Protein 2CBN (pdb70)

Radius of gyration: 22.75 Å; Cα contacts (8 Å, |Δi|>4): 720; chains: 1; bounding box: 75×36×49 Å

InterPro domains:
  IPR001279 Metallo-beta-lactamase [SM00849] (18-212)
  IPR013469 Ribonuclease BN [TIGR02649] (2-305)
  IPR013471 Ribonuclease Z/BN [MF_01818] (1-305)
  IPR013471 Ribonuclease Z/BN [TIGR02651] (2-304)
  IPR013471 Ribonuclease Z/BN [cd07717] (3-303)
  IPR036866 Ribonuclease Z/Hydroxyacylglutathione hydrolase-like [G3DSA:3.60.15.10] (1-305)
  IPR036866 Ribonuclease Z/Hydroxyacylglutathione hydrolase-like [SSF56281] (1-304)

Foldseek 3Di:
DKKKWWAFFAAPQQDPFGAFGKIKIQDCDPPLRAIEMEFFAACSVVSVVVDPDDLLRYAEYEYFFPDNSRNDRVLVSQQVCQVPVRAAHHEYEEAPPNVVVNVVSQVVVVHDHNHHYHYHHDDFAWDDDPVQWTKTWFFAAAPTGGTKIKIWGAWAFQFFQVVVVVVVPDDPDDCVVVLRVQAQPADPVGGTRGNVVGSDDGGGTAMEMGGTAAADDDRLLVSQAAHAEYEFEAAEAPVCQVVQNVRGHGHLCRQLQSNVVRVYNAYEYGNYHPPDDPVSVVVSVVNSCVSHVRYYYDGNRDMDGD

CATH classification: 3.60.15.10

Sequence (306 aa):
AMNLIFLGTSAGVPTRTRNVTAILLNLQHPTQSGLWLFDCGEGTQHQLLHTAFNPGKLDKIFISHLHGDHLFGLPGLLC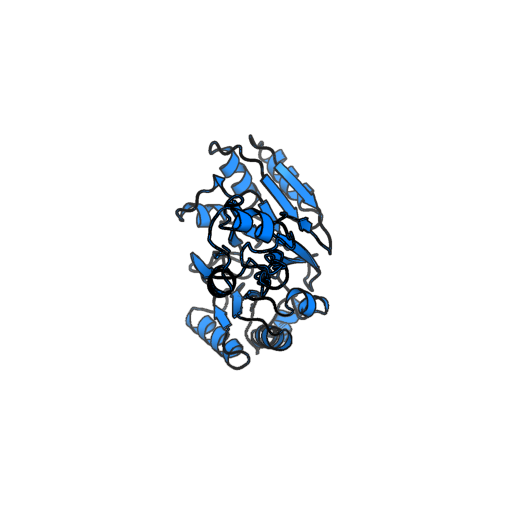SRSMSGIIQPLTIYGPQGIREFVETALRISGSWTDYPLEIVEIGAGEILDDGLRKVTAYPLEHPLECYGYRIEEHDAPGALNAQALKAAGVPPGPLFQELKAGKTITLEDGRQINGADYLAAPVPGKALAIFGDTGPCDAALDLAKGVDVMVHEATLDITMEAKANSRGHSSTRQAATLAREAGVGKLIITHVSSRYDDKGCQHLLRECRSIFPATELANDFTVFNV

Organism: Escherichia coli (strain K12) (NCBI:txid83333)

Structure (mmCIF, N/CA/C/O backbone):
data_2CBN
#
_entry.id   2CBN
#
_cell.length_a   147.200
_cell.length_b   147.200
_cell.length_c   138.200
_cell.angle_alpha   90.00
_cell.angle_beta   90.00
_cell.angle_gamma   120.00
#
_symmetry.space_group_name_H-M   'P 64 2 2'
#
loop_
_entity.id
_entity.type
_entity.pdbx_description
1 polymer 'RIBONUCLEASE Z'
2 non-polymer 'ZINC ION'
#
loop_
_atom_site.group_PDB
_atom_site.id
_atom_site.type_symbol
_atom_site.label_atom_id
_atom_site.label_alt_id
_atom_site.label_comp_id
_atom_site.label_asym_id
_atom_site.label_entity_id
_atom_site.label_seq_id
_atom_site.pdbx_PDB_ins_code
_atom_site.Cartn_x
_atom_site.Cartn_y
_atom_site.Cartn_z
_atom_site.occupancy
_atom_site.B_iso_or_equiv
_atom_site.auth_seq_id
_atom_site.auth_comp_id
_atom_site.auth_asym_id
_atom_site.auth_atom_id
_atom_site.pdbx_PDB_model_num
ATOM 1 N N . ALA A 1 1 ? -29.384 69.482 -1.672 1.00 89.61 0 ALA A N 1
ATOM 2 C CA . ALA A 1 1 ? -29.038 70.906 -1.398 1.00 89.97 0 ALA A CA 1
ATOM 3 C C . ALA A 1 1 ? -28.203 70.982 -0.121 1.00 89.33 0 ALA A C 1
ATOM 4 O O . ALA A 1 1 ? -28.464 70.239 0.829 1.00 90.83 0 ALA A O 1
ATOM 6 N N . MET A 1 2 ? -27.189 71.851 -0.114 1.00 86.94 1 MET A N 1
ATOM 7 C CA . MET A 1 2 ? -26.327 72.079 1.059 1.00 84.42 1 MET A CA 1
ATOM 8 C C . MET A 1 2 ? -25.385 70.993 1.580 1.00 82.94 1 MET A C 1
ATOM 9 O O . MET A 1 2 ? -25.787 70.074 2.305 1.00 81.11 1 MET A O 1
ATOM 14 N N . ASN A 1 3 ? -24.112 71.154 1.233 1.00 82.20 2 ASN A N 1
ATOM 15 C CA . ASN A 1 3 ? -23.047 70.261 1.673 1.00 80.77 2 ASN A CA 1
ATOM 16 C C . ASN A 1 3 ? -21.824 71.035 2.124 1.00 77.80 2 ASN A C 1
ATOM 17 O O . ASN A 1 3 ? -21.457 72.054 1.521 1.00 78.12 2 ASN A O 1
ATOM 22 N N . LEU A 1 4 ? -21.198 70.552 3.190 1.00 72.53 3 LEU A N 1
ATOM 23 C CA . LEU A 1 4 ? -19.976 71.174 3.668 1.00 68.18 3 LEU A CA 1
ATOM 24 C C . LEU A 1 4 ? -18.808 70.264 3.325 1.00 67.10 3 LEU A C 1
ATOM 25 O O . LEU A 1 4 ? -18.803 69.074 3.643 1.00 67.00 3 LEU A O 1
ATOM 30 N N . ILE A 1 5 ? -17.823 70.816 2.639 1.00 66.18 4 ILE A N 1
ATOM 31 C CA . ILE A 1 5 ? -16.628 70.045 2.335 1.00 64.21 4 ILE A CA 1
ATOM 32 C C . ILE A 1 5 ? -15.439 70.792 2.948 1.00 62.57 4 ILE A C 1
ATOM 33 O O . ILE A 1 5 ? -15.069 71.877 2.490 1.00 61.14 4 ILE A O 1
ATOM 38 N N . PHE A 1 6 ? -14.878 70.219 4.010 1.00 60.50 5 PHE A N 1
ATOM 39 C CA . PHE A 1 6 ? -13.738 70.816 4.690 1.00 58.89 5 PHE A CA 1
ATOM 40 C C . PHE A 1 6 ? -12.429 70.651 3.927 1.00 57.11 5 PHE A C 1
ATOM 41 O O . PHE A 1 6 ? -12.040 69.542 3.572 1.00 56.53 5 PHE A O 1
ATOM 49 N N . LEU A 1 7 ? -11.757 71.765 3.652 1.00 55.78 6 LEU A N 1
ATOM 50 C CA . LEU A 1 7 ? -10.478 71.712 2.965 1.00 53.25 6 LEU A CA 1
ATOM 51 C C . LEU A 1 7 ? -9.329 71.805 3.972 1.00 53.10 6 LEU A C 1
ATOM 52 O O . LEU A 1 7 ? -8.338 71.098 3.851 1.00 53.92 6 LEU A O 1
ATOM 57 N N . GLY A 1 8 ? -9.485 72.645 4.989 1.00 53.57 7 GLY A N 1
ATOM 58 C CA . GLY A 1 8 ? -8.450 72.795 5.998 1.00 53.42 7 GLY A CA 1
ATOM 59 C C . GLY A 1 8 ? -9.099 72.891 7.359 1.00 53.11 7 GLY A C 1
ATOM 60 O O . GLY A 1 8 ? -10.132 73.543 7.503 1.00 54.53 7 GLY A O 1
ATOM 61 N N . THR A 1 9 ? -8.491 72.269 8.360 1.00 50.83 8 THR A N 1
ATOM 62 C CA . THR A 1 9 ? -9.074 72.269 9.683 1.00 50.41 8 THR A CA 1
ATOM 63 C C . THR A 1 9 ? -8.102 72.588 10.798 1.00 51.39 8 THR A C 1
ATOM 64 O O . THR A 1 9 ? -8.370 72.290 11.959 1.00 50.08 8 THR A O 1
ATOM 68 N N . SER A 1 10 ? -6.978 73.213 10.463 1.00 53.25 9 SER A N 1
ATOM 69 C CA . SER A 1 10 ? -5.971 73.509 11.471 1.00 52.25 9 SER A CA 1
ATOM 70 C C . SER A 1 10 ? -5.863 74.939 11.958 1.00 52.05 9 SER A C 1
ATOM 71 O O . SER A 1 10 ? -5.900 75.883 11.174 1.00 56.02 9 SER A O 1
ATOM 74 N N . ALA A 1 11 ? -5.732 75.095 13.268 1.00 51.86 10 ALA A N 1
ATOM 75 C CA . ALA A 1 11 ? -5.585 76.416 13.876 1.00 52.14 10 ALA A CA 1
ATOM 76 C C . ALA A 1 11 ? -4.199 77.036 13.590 1.00 53.25 10 ALA A C 1
ATOM 77 O O . ALA A 1 11 ? -3.154 76.384 13.793 1.00 54.17 10 ALA A O 1
ATOM 79 N N . GLY A 1 12 ? -4.213 78.287 13.115 1.00 51.60 11 GLY A N 1
ATOM 80 C CA . GLY A 1 12 ? -3.000 79.047 12.867 1.00 50.45 11 GLY A CA 1
ATOM 81 C C . GLY A 1 12 ? -1.955 78.613 11.865 1.00 52.42 11 GLY A C 1
ATOM 82 O O . GLY A 1 12 ? -1.572 79.386 10.992 1.00 53.67 11 GLY A O 1
ATOM 83 N N . VAL A 1 13 ? -1.516 77.369 11.953 1.00 51.77 12 VAL A N 1
ATOM 84 C CA . VAL A 1 13 ? -0.461 76.890 11.082 1.00 49.84 12 VAL A CA 1
ATOM 85 C C . VAL A 1 13 ? -0.765 75.488 10.512 1.00 49.27 12 VAL A C 1
ATOM 86 O O . VAL A 1 13 ? -1.453 74.687 11.138 1.00 48.15 12 VAL A O 1
ATOM 90 N N . PRO A 1 14 ? -0.252 75.172 9.321 1.00 48.65 13 PRO A N 1
ATOM 91 C CA . PRO A 1 14 ? -0.528 73.851 8.749 1.00 49.85 13 PRO A CA 1
ATOM 92 C C . PRO A 1 14 ? 0.262 72.757 9.425 1.00 51.46 13 PRO A C 1
ATOM 93 O O . PRO A 1 14 ? 1.253 73.038 10.095 1.00 52.63 13 PRO A O 1
ATOM 97 N N . THR A 1 15 ? -0.205 71.517 9.282 1.00 51.66 14 THR A N 1
ATOM 98 C CA . THR A 1 15 ? 0.468 70.356 9.861 1.00 50.62 14 THR A CA 1
ATOM 99 C C . THR A 1 15 ? 0.510 69.192 8.864 1.00 51.33 14 THR A C 1
ATOM 100 O O . THR A 1 15 ? -0.147 69.202 7.818 1.00 48.35 14 THR A O 1
ATOM 104 N N . ARG A 1 16 ? 1.300 68.181 9.172 1.00 53.43 15 ARG A N 1
ATOM 105 C CA . ARG A 1 16 ? 1.396 67.095 8.224 1.00 57.75 15 ARG A CA 1
ATOM 106 C C . ARG A 1 16 ? 0.029 66.533 7.893 1.00 57.43 15 ARG A C 1
ATOM 107 O O . ARG A 1 16 ? -0.232 66.121 6.760 1.00 54.99 15 ARG A O 1
ATOM 115 N N . THR A 1 17 ? -0.861 66.563 8.878 1.00 58.20 16 THR A N 1
ATOM 116 C CA . THR A 1 17 ? -2.1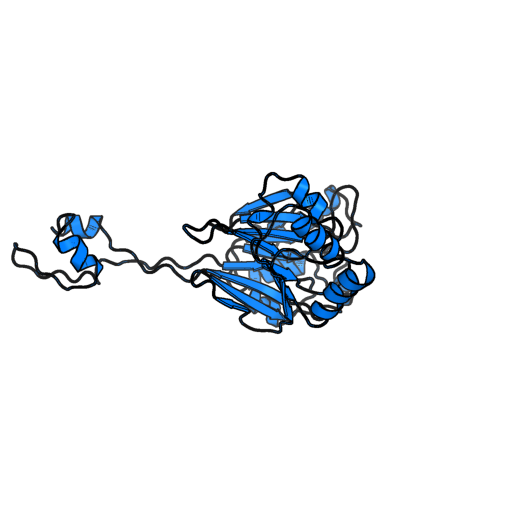91 65.996 8.698 1.00 58.13 16 THR A CA 1
ATOM 117 C C . THR A 1 17 ? -3.329 66.967 8.385 1.00 57.53 16 THR A C 1
ATOM 118 O O . THR A 1 17 ? -4.252 66.593 7.671 1.00 58.52 16 THR A O 1
ATOM 122 N N . ARG A 1 18 ? -3.278 68.195 8.906 1.00 55.42 17 ARG A N 1
ATOM 123 C CA . ARG A 1 18 ? -4.345 69.177 8.640 1.00 54.17 17 ARG A CA 1
ATOM 124 C C . ARG A 1 18 ? -3.808 70.507 8.115 1.00 52.48 17 ARG A C 1
ATOM 125 O O . ARG A 1 18 ? -2.884 71.085 8.694 1.00 51.87 17 ARG A O 1
ATOM 133 N N . ASN A 1 19 ? -4.402 71.001 7.036 1.00 50.19 18 ASN A N 1
ATOM 134 C CA . ASN A 1 19 ? -4.005 72.277 6.483 1.00 48.28 18 ASN A CA 1
ATOM 135 C C . ASN A 1 19 ? -4.769 73.384 7.183 1.00 49.79 18 ASN A C 1
ATOM 136 O O . ASN A 1 19 ? -5.731 73.140 7.891 1.00 51.80 18 ASN A O 1
ATOM 141 N N . VAL A 1 20 ? -4.339 74.614 7.001 1.00 51.30 19 VAL A N 1
ATOM 142 C CA . VAL A 1 20 ? -5.042 75.718 7.617 1.00 51.71 19 VAL A CA 1
ATOM 143 C C . VAL A 1 20 ? -6.448 75.853 7.029 1.00 52.34 19 VAL A C 1
ATOM 144 O O . VAL A 1 20 ? -6.799 75.212 6.033 1.00 53.53 19 VAL A O 1
ATOM 148 N N . THR A 1 21 ? -7.223 76.732 7.643 1.00 52.02 20 THR A N 1
ATOM 149 C CA . THR A 1 21 ? -8.621 76.921 7.316 1.00 51.38 20 THR A CA 1
ATOM 150 C C . THR A 1 21 ? -9.152 77.254 5.951 1.00 52.71 20 THR A C 1
ATOM 151 O O . THR A 1 21 ? -8.711 78.187 5.279 1.00 52.88 20 THR A O 1
ATOM 155 N N . ALA A 1 22 ? -10.152 76.464 5.576 1.00 54.08 21 ALA A N 1
ATOM 156 C CA . ALA A 1 22 ? -10.909 76.645 4.345 1.00 55.25 21 ALA A CA 1
ATOM 157 C C . ALA A 1 22 ? -12.060 75.651 4.382 1.00 57.23 21 ALA A C 1
ATOM 158 O O . ALA A 1 22 ? -11.848 74.441 4.543 1.00 56.17 21 ALA A O 1
ATOM 160 N N . ILE A 1 23 ? -13.285 76.180 4.301 1.00 58.81 22 ILE A N 1
ATOM 161 C CA . ILE A 1 23 ? -14.494 75.350 4.266 1.00 58.49 22 ILE A CA 1
ATOM 162 C C . ILE A 1 23 ? -15.275 75.611 2.974 1.00 59.71 22 ILE A C 1
ATOM 163 O O . ILE A 1 23 ? -15.548 76.757 2.603 1.00 59.25 22 ILE A O 1
ATOM 168 N N . LEU A 1 24 ? -15.616 74.531 2.282 1.00 62.07 23 LEU A N 1
ATOM 169 C CA . LEU A 1 24 ? -16.357 74.602 1.016 1.00 63.17 23 LEU A CA 1
ATOM 170 C C . LEU A 1 24 ? -17.832 74.330 1.227 1.00 63.81 23 LEU A C 1
ATOM 171 O O . LEU A 1 24 ? -18.205 73.413 1.967 1.00 64.54 23 LEU A O 1
ATOM 176 N N . LEU A 1 25 ? -18.676 75.111 0.570 1.00 64.79 24 LEU A N 1
ATOM 177 C CA . LEU A 1 25 ? -20.116 74.905 0.702 1.00 64.98 24 LEU A CA 1
ATOM 178 C C . LEU A 1 25 ? -20.711 74.620 -0.660 1.00 65.07 24 LEU A C 1
ATOM 179 O O . LEU A 1 25 ? -20.744 75.484 -1.547 1.00 62.54 24 LEU A O 1
ATOM 184 N N . ASN A 1 26 ? -21.157 73.383 -0.826 1.00 67.03 25 ASN A N 1
ATOM 185 C CA . ASN A 1 26 ? -21.765 72.985 -2.074 1.00 70.19 25 ASN A CA 1
ATOM 186 C C . ASN A 1 26 ? -23.258 73.248 -1.985 1.00 73.41 25 ASN A C 1
ATOM 187 O O . ASN A 1 26 ? -23.961 72.673 -1.148 1.00 72.48 25 ASN A O 1
ATOM 192 N N . LEU A 1 27 ? -23.729 74.135 -2.849 1.00 76.78 26 LEU A N 1
ATOM 193 C CA . LEU A 1 27 ? -25.130 74.494 -2.885 1.00 81.60 26 LEU A CA 1
ATOM 194 C C . LEU A 1 27 ? -25.778 73.860 -4.111 1.00 86.49 26 LEU A C 1
ATOM 195 O O . LEU A 1 27 ? -25.735 74.441 -5.205 1.00 85.86 26 LEU A O 1
ATOM 200 N N . GLN A 1 28 ? -26.373 72.676 -3.927 1.00 91.82 27 GLN A N 1
ATOM 201 C CA . GLN A 1 28 ? -27.026 71.959 -5.024 1.00 96.74 27 GLN A CA 1
ATOM 202 C C . GLN A 1 28 ? -28.453 72.442 -5.176 1.00 99.88 27 GLN A C 1
ATOM 203 O O . GLN A 1 28 ? -29.343 71.966 -4.477 1.00 100.71 27 GLN A O 1
ATOM 209 N N . HIS A 1 29 ? -28.665 73.387 -6.086 1.00 103.62 28 HIS A N 1
ATOM 210 C CA . HIS A 1 29 ? -29.996 73.929 -6.329 1.00 107.70 28 HIS A CA 1
ATOM 211 C C . HIS A 1 29 ? -30.428 73.561 -7.743 1.00 110.26 28 HIS A C 1
ATOM 212 O O . HIS A 1 29 ? -29.604 73.115 -8.550 1.00 110.97 28 HIS A O 1
ATOM 214 N N . PRO A 1 30 ? -31.712 73.742 -8.046 1.00 112.09 29 PRO A N 1
ATOM 215 C CA . PRO A 1 30 ? -32.212 73.417 -9.377 1.00 113.33 29 PRO A CA 1
ATOM 216 C C . PRO A 1 30 ? -31.672 74.415 -10.410 1.00 114.16 29 PRO A C 1
ATOM 217 O O . PRO A 1 30 ? -31.449 74.065 -11.569 1.00 113.59 29 PRO A O 1
ATOM 219 N N . THR A 1 31 ? -31.451 75.655 -9.980 1.00 115.27 30 THR A N 1
ATOM 220 C CA . THR A 1 31 ? -30.933 76.685 -10.877 1.00 116.14 30 THR A CA 1
ATOM 221 C C . THR A 1 31 ? -29.864 77.544 -10.213 1.00 116.36 30 THR A C 1
ATOM 222 O O . THR A 1 31 ? -29.573 78.655 -10.665 1.00 116.47 30 THR A O 1
ATOM 226 N N . GLN A 1 32 ? -29.287 77.022 -9.136 1.00 116.21 31 GLN A N 1
ATOM 227 C CA . GLN A 1 32 ? -28.229 77.714 -8.406 1.00 115.64 31 GLN A CA 1
ATOM 228 C C . GLN A 1 32 ? -27.287 76.659 -7.821 1.00 114.14 31 GLN A C 1
ATOM 229 O O . GLN A 1 32 ? -27.009 76.662 -6.619 1.00 114.64 31 GLN A O 1
ATOM 235 N N . SER A 1 33 ? -26.807 75.758 -8.680 1.00 111.37 32 SER A N 1
ATOM 236 C CA . SER A 1 33 ? -25.902 74.681 -8.267 1.00 108.83 32 SER A CA 1
ATOM 237 C C . SER A 1 33 ? -24.418 75.098 -8.273 1.00 106.32 32 SER A C 1
ATOM 238 O O . SER A 1 33 ? -23.577 74.488 -8.954 1.00 106.27 32 SER A O 1
ATOM 241 N N . GLY A 1 34 ? -24.110 76.131 -7.485 1.00 102.28 33 GLY A N 1
ATOM 242 C CA . GLY A 1 34 ? -22.751 76.637 -7.400 1.00 95.62 33 GLY A CA 1
ATOM 243 C C . GLY A 1 34 ? -21.955 76.258 -6.160 1.00 90.49 33 GLY A C 1
ATOM 244 O O . GLY A 1 34 ? -22.405 75.509 -5.281 1.00 89.69 33 GLY A O 1
ATOM 245 N N . LEU A 1 35 ? -20.744 76.795 -6.099 1.00 85.20 34 LEU A N 1
ATOM 246 C CA . LEU A 1 35 ? -19.849 76.532 -4.996 1.00 79.57 34 LEU A CA 1
ATOM 247 C C . LEU A 1 35 ? -19.540 77.796 -4.235 1.00 76.71 34 LEU A C 1
ATOM 248 O O . LEU A 1 35 ? -19.400 78.863 -4.830 1.00 75.94 34 LEU A O 1
ATOM 253 N N . TRP A 1 36 ? -19.439 77.666 -2.917 1.00 74.17 35 TRP A N 1
ATOM 254 C CA . TRP A 1 36 ? -19.102 78.789 -2.053 1.00 72.71 35 TRP A CA 1
ATOM 255 C C . TRP A 1 36 ? -17.932 78.368 -1.170 1.00 70.28 35 TRP A C 1
ATOM 256 O O . TRP A 1 36 ? -17.811 77.199 -0.787 1.00 69.25 35 TRP A O 1
ATOM 267 N N . LEU A 1 37 ? -17.064 79.324 -0.858 1.00 68.08 36 LEU A N 1
ATOM 268 C CA . LEU A 1 37 ? -15.872 79.056 -0.051 1.00 65.29 36 LEU A CA 1
ATOM 269 C C . LEU A 1 37 ? -15.759 79.972 1.154 1.00 63.90 36 LEU A C 1
ATOM 270 O O . LEU A 1 37 ? -15.784 81.190 1.008 1.00 64.27 36 LEU A O 1
ATOM 275 N N . PHE A 1 38 ? -15.611 79.384 2.334 1.00 62.37 37 PHE A N 1
ATOM 276 C CA . PHE A 1 38 ? -15.455 80.162 3.544 1.00 61.62 37 PHE A CA 1
ATOM 277 C C . PHE A 1 38 ? -14.060 80.030 4.099 1.00 60.77 37 PHE A C 1
ATOM 278 O O . PHE A 1 38 ? -13.700 79.022 4.714 1.00 59.47 37 PHE A O 1
ATOM 286 N N . ASP A 1 39 ? -13.297 81.095 3.861 1.00 60.20 38 ASP A N 1
ATOM 287 C CA . ASP A 1 39 ? -11.900 81.265 4.243 1.00 59.08 38 ASP A CA 1
ATOM 288 C C . ASP A 1 39 ? -10.954 80.640 3.221 1.00 58.29 38 ASP A C 1
ATOM 289 O O . ASP A 1 39 ? -11.345 79.771 2.425 1.00 57.00 38 ASP A O 1
ATOM 294 N N . CYS A 1 40 ? -9.713 81.113 3.228 1.00 56.73 39 CYS A N 1
ATOM 295 C CA . CYS A 1 40 ? -8.744 80.671 2.246 1.00 54.89 39 CYS A CA 1
ATOM 296 C C . CYS A 1 40 ? -7.298 80.660 2.766 1.00 54.32 39 CYS A C 1
ATOM 297 O O . CYS A 1 40 ? -6.468 81.430 2.292 1.00 55.82 39 CYS A O 1
ATOM 300 N N . GLY A 1 41 ? -6.989 79.786 3.722 1.00 52.03 40 GLY A N 1
ATOM 301 C CA . GLY A 1 41 ? -5.636 79.723 4.260 1.00 49.97 40 GLY A CA 1
ATOM 302 C C . GLY A 1 41 ? -4.652 79.233 3.216 1.00 50.54 40 GLY A C 1
ATOM 303 O O . GLY A 1 41 ? -5.075 78.663 2.201 1.00 49.75 40 GLY A O 1
ATOM 304 N N . GLU A 1 42 ? -3.346 79.429 3.440 1.00 50.08 41 GLU A N 1
ATOM 305 C CA . GLU A 1 42 ? -2.375 78.991 2.443 1.00 49.21 41 GLU A CA 1
ATOM 306 C C . GLU A 1 42 ? -2.544 77.526 2.104 1.00 49.31 41 GLU A C 1
ATOM 307 O O . GLU A 1 42 ? -2.783 76.699 2.970 1.00 49.03 41 GLU A O 1
ATOM 313 N N . GLY A 1 43 ? -2.423 77.201 0.827 1.00 49.38 42 GLY A N 1
ATOM 314 C CA . GLY A 1 43 ? -2.604 75.823 0.434 1.00 49.88 42 GLY A CA 1
ATOM 315 C C . GLY A 1 43 ? -4.030 75.454 0.077 1.00 51.31 42 GLY A C 1
ATOM 316 O O . GLY A 1 43 ? -4.237 74.359 -0.415 1.00 51.43 42 GLY A O 1
ATOM 317 N N . THR A 1 44 ? -5.006 76.345 0.305 1.00 52.02 43 THR A N 1
ATOM 318 C CA . THR A 1 44 ? -6.410 76.058 -0.031 1.00 51.07 43 THR A CA 1
ATOM 319 C C . THR A 1 44 ? -6.553 75.612 -1.487 1.00 50.56 43 THR A C 1
ATOM 320 O O . THR A 1 44 ? -7.190 74.613 -1.767 1.00 51.19 43 THR A O 1
ATOM 324 N N . GLN A 1 45 ? -5.966 76.346 -2.425 1.00 49.39 44 GLN A N 1
ATOM 325 C CA . GLN A 1 45 ? -6.129 75.942 -3.806 1.00 47.94 44 GLN A CA 1
ATOM 326 C C . GLN A 1 45 ? -5.569 74.550 -4.041 1.00 48.31 44 GLN A C 1
ATOM 327 O O . GLN A 1 45 ? -6.081 73.837 -4.864 1.00 49.70 44 GLN A O 1
ATOM 333 N N . HIS A 1 46 ? -4.516 74.167 -3.326 1.00 50.90 45 HIS A N 1
ATOM 334 C CA . HIS A 1 46 ? -3.891 72.845 -3.497 1.00 51.79 45 HIS A CA 1
ATOM 335 C C . HIS A 1 46 ? -4.861 71.790 -3.051 1.00 52.75 45 HIS A C 1
ATOM 336 O O . HIS A 1 46 ? -5.082 70.782 -3.707 1.00 53.25 45 HIS A O 1
ATOM 343 N N . GLN A 1 47 ? -5.426 72.052 -1.893 1.00 54.56 46 GLN A N 1
ATOM 344 C CA . GLN A 1 47 ? -6.382 71.183 -1.248 1.00 55.24 46 GLN A CA 1
ATOM 345 C C . GLN A 1 47 ? -7.554 70.912 -2.206 1.00 56.75 46 GLN A C 1
ATOM 346 O O . GLN A 1 47 ? -8.021 69.773 -2.351 1.00 55.77 46 GLN A O 1
ATOM 352 N N . LEU A 1 48 ? -7.991 71.969 -2.882 1.00 57.03 47 LEU A N 1
ATOM 353 C CA . LEU A 1 48 ? -9.102 71.885 -3.805 1.00 59.70 47 LEU A CA 1
ATOM 354 C C . LEU A 1 48 ? -8.708 70.992 -4.961 1.00 61.77 47 LEU A C 1
ATOM 355 O O . LEU A 1 48 ? -9.367 70.000 -5.255 1.00 65.46 47 LEU A O 1
ATOM 360 N N . LEU A 1 49 ? -7.617 71.367 -5.610 1.00 63.05 48 LEU A N 1
ATOM 361 C CA . LEU A 1 49 ? -7.043 70.665 -6.751 1.00 62.31 48 LEU A CA 1
ATOM 362 C C . LEU A 1 49 ? -7.031 69.136 -6.612 1.00 63.80 48 LEU A C 1
ATOM 363 O O . LEU A 1 49 ? -7.033 68.420 -7.600 1.00 62.14 48 LEU A O 1
ATOM 368 N N . HIS A 1 50 ? -7.021 68.645 -5.379 1.00 66.06 49 HIS A N 1
ATOM 369 C CA . HIS A 1 50 ? -7.001 67.223 -5.145 1.00 68.71 49 HIS A CA 1
ATOM 370 C C . HIS A 1 50 ? -8.377 66.603 -5.042 1.00 69.53 49 HIS A C 1
ATOM 371 O O . HIS A 1 50 ? -8.497 65.412 -4.769 1.00 70.43 49 HIS A O 1
ATOM 378 N N . THR A 1 51 ? -9.413 67.414 -5.237 1.00 69.18 50 THR A N 1
ATOM 379 C CA . THR A 1 51 ? -10.792 66.927 -5.197 1.00 68.77 50 THR A CA 1
ATOM 380 C C . THR A 1 51 ? -11.333 66.991 -6.608 1.00 68.47 50 THR A C 1
ATOM 381 O O . THR A 1 51 ? -10.748 67.652 -7.465 1.00 68.82 50 THR A O 1
ATOM 385 N N . ALA A 1 52 ? -12.464 66.328 -6.839 1.00 67.41 51 ALA A N 1
ATOM 386 C CA . ALA A 1 52 ? -13.067 66.336 -8.158 1.00 66.70 51 ALA A CA 1
ATOM 387 C C . ALA A 1 52 ? -14.085 67.453 -8.332 1.00 66.66 51 ALA A C 1
ATOM 388 O O . ALA A 1 52 ? -14.907 67.404 -9.244 1.00 68.12 51 ALA A O 1
ATOM 390 N N . PHE A 1 53 ? -14.044 68.462 -7.471 1.00 65.27 52 PHE A N 1
ATOM 391 C CA . PHE A 1 53 ? -14.990 69.546 -7.614 1.00 64.61 52 PHE A CA 1
ATOM 392 C C . PHE A 1 53 ? -14.551 70.419 -8.757 1.00 65.57 52 PHE A C 1
ATOM 393 O O . PHE A 1 53 ? -13.372 70.566 -9.005 1.00 67.25 52 PHE A O 1
ATOM 401 N N . ASN A 1 54 ? -15.510 70.967 -9.486 1.00 67.21 53 ASN A N 1
ATOM 402 C CA . ASN A 1 54 ? -15.213 71.830 -10.617 1.00 67.29 53 ASN A CA 1
ATOM 403 C C . ASN A 1 54 ? -14.908 73.210 -10.072 1.00 68.17 53 ASN A C 1
ATOM 404 O O . ASN A 1 54 ? -15.805 73.896 -9.584 1.00 68.97 53 ASN A O 1
ATOM 409 N N . PRO A 1 55 ? -13.641 73.647 -10.154 1.00 68.33 54 PRO A N 1
ATOM 410 C CA . PRO A 1 55 ? -13.280 74.971 -9.648 1.00 68.64 54 PRO A CA 1
ATOM 411 C C . PRO A 1 55 ? -14.054 76.103 -10.341 1.00 68.79 54 PRO A C 1
ATOM 412 O O . PRO A 1 55 ? -14.073 77.234 -9.857 1.00 69.63 54 PRO A O 1
ATOM 416 N N . GLY A 1 56 ? -14.683 75.789 -11.473 1.00 69.67 55 GLY A N 1
ATOM 417 C CA . GLY A 1 56 ? -15.445 76.780 -12.220 1.00 70.64 55 GLY A CA 1
ATOM 418 C C . GLY A 1 56 ? -16.773 77.144 -11.583 1.00 71.60 55 GLY A C 1
ATOM 419 O O . GLY A 1 56 ? -17.245 78.278 -11.719 1.00 71.85 55 GLY A O 1
ATOM 420 N N . LYS A 1 57 ? -17.372 76.183 -10.887 1.00 71.97 56 LYS A N 1
ATOM 421 C CA . LYS A 1 57 ? -18.639 76.390 -10.204 1.00 74.00 56 LYS A CA 1
ATOM 422 C C . LYS A 1 57 ? -18.547 77.438 -9.076 1.00 74.39 56 LYS A C 1
ATOM 423 O O . LYS A 1 57 ? -19.514 78.159 -8.817 1.00 76.40 56 LYS A O 1
ATOM 429 N N . LEU A 1 58 ? -17.399 77.511 -8.404 1.00 72.78 57 LEU A N 1
ATOM 430 C CA . LEU A 1 58 ? -17.170 78.472 -7.311 1.00 70.61 57 LEU A CA 1
ATOM 431 C C . LEU A 1 58 ? -17.320 79.906 -7.795 1.00 69.78 57 LEU A C 1
ATOM 432 O O . LEU A 1 58 ? -16.564 80.338 -8.661 1.00 68.05 57 LEU A O 1
ATOM 437 N N . ASP A 1 59 ? -18.270 80.644 -7.213 1.00 71.10 58 ASP A N 1
ATOM 438 C CA . ASP A 1 59 ? -18.536 82.040 -7.616 1.00 72.38 58 ASP A CA 1
ATOM 439 C C . ASP A 1 59 ? -18.394 83.083 -6.521 1.00 70.64 58 ASP A C 1
ATOM 440 O O . ASP A 1 59 ? -18.182 84.256 -6.809 1.00 70.39 58 ASP A O 1
ATOM 445 N N . LYS A 1 60 ? -18.503 82.649 -5.271 1.00 69.92 59 LYS A N 1
ATOM 446 C CA . LYS A 1 60 ? -18.374 83.544 -4.123 1.00 69.64 59 LYS A CA 1
ATOM 447 C C . LYS A 1 60 ? -17.385 83.026 -3.056 1.00 68.09 59 LYS A C 1
ATOM 448 O O . LYS A 1 60 ? -17.344 81.822 -2.776 1.00 67.34 59 LYS A O 1
ATOM 454 N N . ILE A 1 61 ? -16.615 83.941 -2.458 1.00 65.95 60 ILE A N 1
ATOM 455 C CA . ILE A 1 61 ? -15.646 83.604 -1.395 1.00 64.92 60 ILE A CA 1
ATOM 456 C C . ILE A 1 61 ? -15.889 84.532 -0.196 1.00 64.85 60 ILE A C 1
ATOM 457 O O . ILE A 1 61 ? -15.854 85.759 -0.334 1.00 65.46 60 ILE A O 1
ATOM 462 N N . PHE A 1 62 ? -16.123 83.946 0.973 1.00 63.79 61 PHE A N 1
ATOM 463 C CA . PHE A 1 62 ? -16.387 84.707 2.192 1.00 62.65 61 PHE A CA 1
ATOM 464 C C . PHE A 1 62 ? -15.254 84.629 3.206 1.00 61.02 61 PHE A C 1
ATOM 465 O O . PHE A 1 62 ? -15.016 83.567 3.772 1.00 59.93 61 PHE A O 1
ATOM 473 N N . ILE A 1 63 ? -14.584 85.746 3.473 1.00 59.29 62 ILE A N 1
ATOM 474 C CA . ILE A 1 63 ? -13.512 85.745 4.460 1.00 58.25 62 ILE A CA 1
ATOM 475 C C . ILE A 1 63 ? -13.980 86.223 5.848 1.00 57.16 62 ILE A C 1
ATOM 476 O O . ILE A 1 63 ? -14.507 87.317 5.984 1.00 56.24 62 ILE A O 1
ATOM 481 N N . SER A 1 64 ? -13.793 85.402 6.878 1.00 55.60 63 SER A N 1
ATOM 482 C CA . SER A 1 64 ? -14.224 85.805 8.208 1.00 55.87 63 SER A CA 1
ATOM 483 C C . SER A 1 64 ? -13.333 86.917 8.753 1.00 57.92 63 SER A C 1
ATOM 484 O O . SER A 1 64 ? -13.840 87.934 9.247 1.00 58.12 63 SER A O 1
ATOM 487 N N . HIS A 1 65 ? -12.013 86.724 8.684 1.00 57.94 64 HIS A N 1
ATOM 488 C CA . HIS A 1 65 ? -11.064 87.738 9.138 1.00 57.09 64 HIS A CA 1
ATOM 489 C C . HIS A 1 65 ? -9.768 87.595 8.391 1.00 57.51 64 HIS A C 1
ATOM 490 O O . HIS A 1 65 ? -9.531 86.583 7.752 1.00 60.44 64 HIS A O 1
ATOM 497 N N . LEU A 1 66 ? -8.918 88.604 8.477 1.00 57.38 65 LEU A N 1
ATOM 498 C CA . LEU A 1 66 ? -7.679 88.613 7.722 1.00 55.56 65 LEU A CA 1
ATOM 499 C C . LEU A 1 66 ? -6.407 87.991 8.299 1.00 56.07 65 LEU A C 1
ATOM 500 O O . LEU A 1 66 ? -5.311 88.310 7.833 1.00 57.47 65 LEU A O 1
ATOM 505 N N . HIS A 1 67 ? -6.518 87.113 9.293 1.00 54.81 66 HIS A N 1
ATOM 506 C CA . HIS A 1 67 ? -5.313 86.474 9.827 1.00 54.53 66 HIS A CA 1
ATOM 507 C C . HIS A 1 67 ? -4.730 85.575 8.753 1.00 54.93 66 HIS A C 1
ATOM 508 O O . HIS A 1 67 ? -5.472 84.934 7.998 1.00 57.19 66 HIS A O 1
ATOM 515 N N . GLY A 1 68 ? -3.409 85.521 8.676 1.00 52.74 67 GLY A N 1
ATOM 516 C CA . GLY A 1 68 ? -2.771 84.712 7.659 1.00 51.85 67 GLY A CA 1
ATOM 517 C C . GLY A 1 68 ? -3.346 83.323 7.42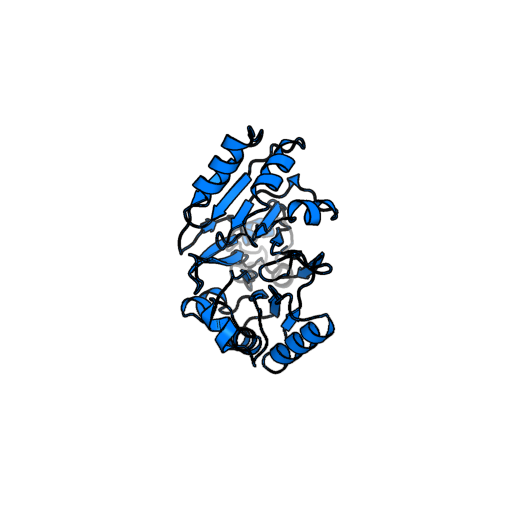5 1.00 52.41 67 GLY A C 1
ATOM 518 O O . GLY A 1 68 ? -3.472 82.892 6.273 1.00 54.37 67 GLY A O 1
ATOM 519 N N . ASP A 1 69 ? -3.718 82.617 8.491 1.00 51.40 68 ASP A N 1
ATOM 520 C CA . ASP A 1 69 ? -4.224 81.256 8.334 1.00 51.58 68 ASP A CA 1
ATOM 521 C C . ASP A 1 69 ? -5.629 81.103 7.743 1.00 51.98 68 ASP A C 1
ATOM 522 O O . ASP A 1 69 ? -6.136 79.991 7.615 1.00 52.78 68 ASP A O 1
ATOM 527 N N . HIS A 1 70 ? -6.219 82.231 7.343 1.00 53.01 69 HIS A N 1
ATOM 528 C CA . HIS A 1 70 ? -7.555 82.299 6.734 1.00 53.49 69 HIS A CA 1
ATOM 529 C C . HIS A 1 70 ? -7.479 83.154 5.465 1.00 54.14 69 HIS A C 1
ATOM 530 O O . HIS A 1 70 ? -8.436 83.220 4.708 1.00 53.75 69 HIS A O 1
ATOM 537 N N . LEU A 1 71 ? -6.330 83.782 5.219 1.00 54.42 70 LEU A N 1
ATOM 538 C CA . LEU A 1 71 ? -6.198 84.678 4.085 1.00 53.68 70 LEU A CA 1
ATOM 539 C C . LEU A 1 71 ? -5.126 84.388 3.049 1.00 55.03 70 LEU A C 1
ATOM 540 O O . LEU A 1 71 ? -5.391 84.487 1.869 1.00 56.68 70 LEU A O 1
ATOM 545 N N . PHE A 1 72 ? -3.902 84.095 3.470 1.00 57.68 71 PHE A N 1
ATOM 546 C CA . PHE A 1 72 ? -2.814 83.838 2.512 1.00 59.59 71 PHE A CA 1
ATOM 547 C C . PHE A 1 72 ? -3.302 82.632 1.760 1.00 62.11 71 PHE A C 1
ATOM 548 O O . PHE A 1 72 ? -3.681 81.652 2.365 1.00 68.79 71 PHE A O 1
ATOM 556 N N . GLY A 1 73 ? -3.318 82.650 0.451 1.00 62.14 72 GLY A N 1
ATOM 557 C CA . GLY A 1 73 ? -3.874 81.482 -0.211 1.00 59.73 72 GLY A CA 1
ATOM 558 C C . GLY A 1 73 ? -4.909 81.980 -1.192 1.00 58.78 72 GLY A C 1
ATOM 559 O O . GLY A 1 73 ? -5.132 81.362 -2.231 1.00 59.42 72 GLY A O 1
ATOM 560 N N . LEU A 1 74 ? -5.507 83.122 -0.860 1.00 56.70 73 LEU A N 1
ATOM 561 C CA . LEU A 1 74 ? -6.509 83.764 -1.688 1.00 56.78 73 LEU A CA 1
ATOM 562 C C . LEU A 1 74 ? -5.836 84.314 -2.954 1.00 57.16 73 LEU A C 1
ATOM 563 O O . LEU A 1 74 ? -6.331 84.109 -4.065 1.00 58.26 73 LEU A O 1
ATOM 568 N N . PRO A 1 75 ? -4.704 85.027 -2.811 1.00 56.17 74 PRO A N 1
ATOM 569 C CA . PRO A 1 75 ? -4.092 85.536 -4.044 1.00 55.71 74 PRO A CA 1
ATOM 570 C C . PRO A 1 75 ? -3.723 84.455 -5.045 1.00 55.56 74 PRO A C 1
ATOM 571 O O . PRO A 1 75 ? -3.908 84.616 -6.240 1.00 54.85 74 PRO A O 1
ATOM 575 N N . GLY A 1 76 ? -3.188 83.353 -4.543 1.00 56.98 75 GLY A N 1
ATOM 576 C CA . GLY A 1 76 ? -2.818 82.265 -5.415 1.00 55.01 75 GLY A CA 1
ATOM 577 C C . GLY A 1 76 ? -4.046 81.661 -6.066 1.00 55.76 75 GLY A C 1
ATOM 578 O O . GLY A 1 76 ? -3.993 81.328 -7.251 1.00 56.90 75 GLY A O 1
ATOM 579 N N . LEU A 1 77 ? -5.146 81.508 -5.320 1.00 53.66 76 LEU A N 1
ATOM 580 C CA . LEU A 1 77 ? -6.359 80.942 -5.900 1.00 53.17 76 LEU A CA 1
ATOM 581 C C . LEU A 1 77 ? -6.870 81.824 -7.038 1.00 54.58 76 LEU A C 1
ATOM 582 O O . LEU A 1 77 ? -7.193 81.354 -8.113 1.00 55.27 76 LEU A O 1
ATOM 587 N N . LEU A 1 78 ? -6.949 83.117 -6.797 1.00 54.94 77 LEU A N 1
ATOM 588 C CA . LEU A 1 78 ? -7.414 84.007 -7.818 1.00 55.36 77 LEU A CA 1
ATOM 589 C C . LEU A 1 78 ? -6.551 83.854 -9.084 1.00 58.98 77 LEU A C 1
ATOM 590 O O . LEU A 1 78 ? -7.084 83.790 -10.191 1.00 62.49 77 LEU A O 1
ATOM 595 N N . CYS A 1 79 ? -5.228 83.799 -8.948 1.00 59.57 78 CYS A N 1
ATOM 596 C CA . CYS A 1 79 ? -4.385 83.680 -10.129 1.00 60.24 78 CYS A CA 1
ATOM 597 C C . CYS A 1 79 ? -4.557 82.364 -10.832 1.00 60.30 78 CYS A C 1
ATOM 598 O O . CYS A 1 79 ? -4.523 82.298 -12.045 1.00 59.67 78 CYS A O 1
ATOM 601 N N . SER A 1 80 ? -4.731 81.300 -10.067 1.00 61.39 79 SER A N 1
ATOM 602 C CA . SER A 1 80 ? -4.899 79.996 -10.673 1.00 61.08 79 SER A CA 1
ATOM 603 C C . SER A 1 80 ? -6.206 79.934 -11.426 1.00 62.03 79 SER A C 1
ATOM 604 O O . SER A 1 80 ? -6.253 79.344 -12.506 1.00 63.37 79 SER A O 1
ATOM 607 N N . ARG A 1 81 ? -7.250 80.550 -10.856 1.00 62.33 80 ARG A N 1
ATOM 608 C CA . ARG A 1 81 ? -8.591 80.600 -11.450 1.00 62.91 80 ARG A CA 1
ATOM 609 C C . ARG A 1 81 ? -8.461 81.196 -12.836 1.00 62.33 80 ARG A C 1
ATOM 610 O O . ARG A 1 81 ? -8.944 80.629 -13.830 1.00 60.86 80 ARG A O 1
ATOM 618 N N . SER A 1 82 ? -7.793 82.343 -12.885 1.00 60.05 81 SER A N 1
ATOM 619 C CA . SER A 1 82 ? -7.581 83.020 -14.136 1.00 60.30 81 SER A CA 1
ATOM 620 C C . SER A 1 82 ? -6.698 82.226 -15.079 1.00 62.19 81 SER A C 1
ATOM 621 O O . SER A 1 82 ? -6.977 82.160 -16.267 1.00 62.78 81 SER A O 1
ATOM 624 N N . MET A 1 83 ? -5.625 81.624 -14.581 1.00 64.37 82 MET A N 1
ATOM 625 C CA . MET A 1 83 ? -4.778 80.867 -15.480 1.00 64.75 82 MET A CA 1
ATOM 626 C C . MET A 1 83 ? -5.514 79.703 -16.109 1.00 65.15 82 MET A C 1
ATOM 627 O O . MET A 1 83 ? -5.150 79.285 -17.192 1.00 63.10 82 MET A O 1
ATOM 632 N N . SER A 1 84 ? -6.532 79.161 -15.437 1.00 67.99 83 SER A N 1
ATOM 633 C CA . SER A 1 84 ? -7.350 78.106 -16.058 1.00 70.70 83 SER A CA 1
ATOM 634 C C . SER A 1 84 ? -8.125 78.979 -17.022 1.00 72.50 83 SER A C 1
ATOM 635 O O . SER A 1 84 ? -7.837 80.165 -17.160 1.00 75.19 83 SER A O 1
ATOM 638 N N . GLY A 1 85 ? -9.139 78.458 -17.671 1.00 71.94 84 GLY A N 1
ATOM 639 C CA . GLY A 1 85 ? -9.841 79.364 -18.553 1.00 72.57 84 GLY A CA 1
ATOM 640 C C . GLY A 1 85 ? -11.060 79.938 -17.871 1.00 72.73 84 GLY A C 1
ATOM 641 O O . GLY A 1 85 ? -11.919 80.534 -18.524 1.00 74.26 84 GLY A O 1
ATOM 642 N N . ILE A 1 86 ? -11.151 79.776 -16.556 1.00 71.68 85 ILE A N 1
ATOM 643 C CA . ILE A 1 86 ? -12.338 80.253 -15.873 1.00 69.27 85 ILE A CA 1
ATOM 644 C C . ILE A 1 86 ? -12.585 81.724 -16.123 1.00 71.00 85 ILE A C 1
ATOM 645 O O . ILE A 1 86 ? -11.674 82.551 -16.036 1.00 70.11 85 ILE A O 1
ATOM 650 N N . ILE A 1 87 ? -13.828 82.013 -16.505 1.00 73.33 86 ILE A N 1
ATOM 651 C CA . ILE A 1 87 ? -14.278 83.370 -16.801 1.00 74.91 86 ILE A CA 1
ATOM 652 C C . ILE A 1 87 ? -15.566 83.720 -16.052 1.00 76.15 86 ILE A C 1
ATOM 653 O O . ILE A 1 87 ? -15.939 84.895 -15.978 1.00 76.67 86 ILE A O 1
ATOM 658 N N . GLN A 1 88 ? -16.237 82.704 -15.501 1.00 76.83 87 GLN A N 1
ATOM 659 C CA . GLN A 1 88 ? -17.438 82.923 -14.707 1.00 78.17 87 GLN A CA 1
ATOM 660 C C . GLN A 1 88 ? -17.001 83.940 -13.644 1.00 80.61 87 GLN A C 1
ATOM 661 O O . GLN A 1 88 ? -15.962 83.765 -13.000 1.00 82.35 87 GLN A O 1
ATOM 663 N N . PRO A 1 89 ? -17.787 85.009 -13.435 1.00 81.65 88 PRO A N 1
ATOM 664 C CA . PRO A 1 89 ? -17.495 86.077 -12.458 1.00 80.85 88 PRO A CA 1
ATOM 665 C C . PRO A 1 89 ? -17.322 85.577 -11.017 1.00 78.71 88 PRO A C 1
ATOM 666 O O . PRO A 1 89 ? -17.899 84.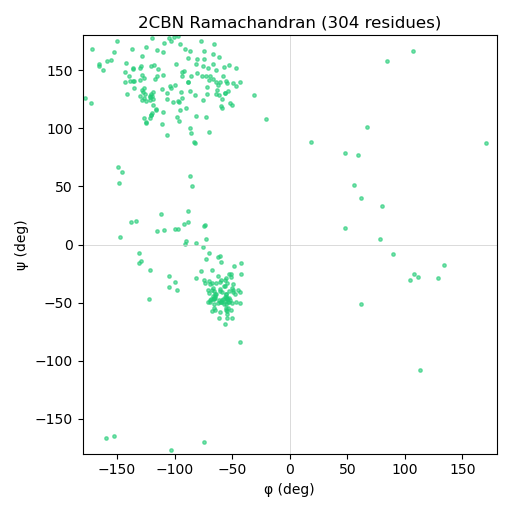553 -10.654 1.00 77.86 88 PRO A O 1
ATOM 670 N N . LEU A 1 90 ? -16.545 86.310 -10.208 1.00 77.39 89 LEU A N 1
ATOM 671 C CA . LEU A 1 90 ? -16.284 85.930 -8.804 1.00 75.15 89 LEU A CA 1
ATOM 672 C C . LEU A 1 90 ? -16.385 87.083 -7.807 1.00 73.83 89 LEU A C 1
ATOM 673 O O . LEU A 1 90 ? -15.823 88.167 -8.027 1.00 72.46 89 LEU A O 1
ATOM 678 N N . THR A 1 91 ? -17.069 86.823 -6.694 1.00 72.17 90 THR A N 1
ATOM 679 C CA . THR A 1 91 ? -17.242 87.823 -5.647 1.00 71.34 90 THR A CA 1
ATOM 680 C C . THR A 1 91 ? -16.658 87.406 -4.295 1.00 70.47 90 THR A C 1
ATOM 681 O O . THR A 1 91 ? -16.950 86.321 -3.767 1.00 70.19 90 THR A O 1
ATOM 685 N N . ILE A 1 92 ? -15.835 88.297 -3.749 1.00 69.03 91 ILE A N 1
ATOM 686 C CA . ILE A 1 92 ? -15.181 88.121 -2.456 1.00 67.55 91 ILE A CA 1
ATOM 687 C C . ILE A 1 92 ? -15.851 89.048 -1.426 1.00 68.51 91 ILE A C 1
ATOM 688 O O . ILE A 1 92 ? -16.043 90.245 -1.677 1.00 67.02 91 ILE A O 1
ATOM 693 N N . TYR A 1 93 ? -16.211 88.496 -0.273 1.00 70.27 92 TYR A N 1
ATOM 694 C CA . TYR A 1 93 ? -16.821 89.283 0.800 1.00 71.85 92 TYR A CA 1
ATOM 695 C C . TYR A 1 93 ? -15.946 89.172 2.048 1.00 71.49 92 TYR A C 1
ATOM 696 O O . TYR A 1 93 ? -15.614 88.072 2.489 1.00 71.56 92 TYR A O 1
ATOM 705 N N . GLY A 1 94 ? -15.576 90.305 2.627 1.00 70.95 93 GLY A N 1
ATOM 706 C CA . GLY A 1 94 ? -14.753 90.254 3.819 1.00 70.24 93 GLY A CA 1
ATOM 707 C C . GLY A 1 94 ? -14.571 91.597 4.485 1.00 68.55 93 GLY A C 1
ATOM 708 O O . GLY A 1 94 ? -14.902 92.619 3.903 1.00 67.68 93 GLY A O 1
ATOM 709 N N . PRO A 1 95 ? -14.042 91.623 5.712 1.00 67.65 94 PRO A N 1
ATOM 710 C CA . PRO A 1 95 ? -13.809 92.851 6.469 1.00 68.21 94 PRO A CA 1
ATOM 711 C C . PRO A 1 95 ? -12.834 93.796 5.777 1.00 69.06 94 PRO A C 1
ATOM 712 O O . PRO A 1 95 ? -12.086 93.385 4.899 1.00 68.82 94 PRO A O 1
ATOM 716 N N . GLN A 1 96 ? -12.853 95.067 6.168 1.00 70.76 95 GLN A N 1
ATOM 717 C CA . GLN A 1 96 ? -11.967 96.068 5.572 1.00 70.69 95 GLN A CA 1
ATOM 718 C C . GLN A 1 96 ? -10.520 95.653 5.501 1.00 69.43 95 GLN A C 1
ATOM 719 O O . GLN A 1 96 ? -9.965 95.130 6.463 1.00 69.38 95 GLN A O 1
ATOM 725 N N . GLY A 1 97 ? -9.887 95.974 4.387 1.00 67.74 96 GLY A N 1
ATOM 726 C CA . GLY A 1 97 ? -8.499 95.629 4.216 1.00 65.93 96 GLY A CA 1
ATOM 727 C C . GLY A 1 97 ? -8.435 94.511 3.210 1.00 66.29 96 GLY A C 1
ATOM 728 O O . GLY A 1 97 ? -7.426 94.345 2.526 1.00 66.05 96 GLY A O 1
ATOM 729 N N . ILE A 1 98 ? -9.524 93.751 3.111 1.00 65.44 97 ILE A N 1
ATOM 730 C CA . ILE A 1 98 ? -9.582 92.647 2.176 1.00 65.28 97 ILE A CA 1
ATOM 731 C C . ILE A 1 98 ? -9.252 93.161 0.773 1.00 65.93 97 ILE A C 1
ATOM 732 O O . ILE A 1 98 ? -8.446 92.570 0.056 1.00 65.64 97 ILE A O 1
ATOM 737 N N . ARG A 1 99 ? -9.849 94.278 0.387 1.00 66.50 98 ARG A N 1
ATOM 738 C CA . ARG A 1 99 ? -9.589 94.819 -0.932 1.00 68.39 98 ARG A CA 1
ATOM 739 C C . ARG A 1 99 ? -8.141 95.264 -1.110 1.00 69.24 98 ARG A C 1
ATOM 740 O O . ARG A 1 99 ? -7.511 94.962 -2.128 1.00 70.05 98 ARG A O 1
ATOM 748 N N . GLU A 1 100 ? -7.611 95.984 -0.125 1.00 69.09 99 GLU A N 1
ATOM 749 C CA . GLU A 1 100 ? -6.239 96.475 -0.208 1.00 67.83 99 GLU A CA 1
ATOM 750 C C . GLU A 1 100 ? -5.244 95.334 -0.324 1.00 67.64 99 GLU A C 1
ATOM 751 O O . GLU A 1 100 ? -4.258 95.414 -1.058 1.00 66.39 99 GLU A O 1
ATOM 757 N N . PHE A 1 101 ? -5.502 94.274 0.432 1.00 67.14 100 PHE A N 1
ATOM 758 C CA . PHE A 1 101 ? -4.647 93.110 0.417 1.00 66.05 100 PHE A CA 1
ATOM 759 C C . PHE A 1 101 ? -4.614 92.492 -0.983 1.00 65.88 100 PHE A C 1
ATOM 760 O O . PHE A 1 101 ? -3.561 92.456 -1.622 1.00 66.16 100 PHE A O 1
ATOM 768 N N . VAL A 1 102 ? -5.769 92.016 -1.453 1.00 64.73 101 VAL A N 1
ATOM 769 C CA . VAL A 1 102 ? -5.873 91.393 -2.770 1.00 62.25 101 VAL A CA 1
ATOM 770 C C . VAL A 1 102 ? -5.291 92.263 -3.868 1.00 63.12 101 VAL A C 1
ATOM 771 O O . VAL A 1 102 ? -4.526 91.785 -4.693 1.00 64.76 101 VAL A O 1
ATOM 775 N N . GLU A 1 103 ? -5.642 93.540 -3.894 1.00 62.54 102 GLU A N 1
ATOM 776 C CA . GLU A 1 103 ? -5.124 94.407 -4.934 1.00 62.04 102 GLU A CA 1
ATOM 777 C C . GLU A 1 103 ? -3.598 94.504 -4.923 1.00 60.89 102 GLU A C 1
ATOM 778 O O . GLU A 1 103 ? -2.945 94.314 -5.955 1.00 59.32 102 GLU A O 1
ATOM 784 N N . THR A 1 104 ? -3.031 94.771 -3.749 1.00 60.44 103 THR A N 1
ATOM 785 C CA . THR A 1 104 ? -1.579 94.913 -3.604 1.00 59.56 103 THR A CA 1
ATOM 786 C C . THR A 1 104 ? -0.842 93.668 -4.064 1.00 59.10 103 THR A C 1
ATOM 787 O O . THR A 1 104 ? 0.161 93.760 -4.787 1.00 58.89 103 THR A O 1
ATOM 791 N N . ALA A 1 105 ? -1.341 92.515 -3.612 1.00 57.49 104 ALA A N 1
ATOM 792 C CA . ALA A 1 105 ? -0.771 91.221 -3.950 1.00 55.71 104 ALA A CA 1
ATOM 793 C C . ALA A 1 105 ? -0.761 91.104 -5.456 1.00 55.49 104 ALA A C 1
ATOM 794 O O . ALA A 1 105 ? 0.268 90.804 -6.042 1.00 58.25 104 ALA A O 1
ATOM 796 N N . LEU A 1 106 ? -1.897 91.355 -6.093 1.00 54.18 105 LEU A N 1
ATOM 797 C CA . LEU A 1 106 ? -1.951 91.255 -7.544 1.00 53.87 105 LEU A CA 1
ATOM 798 C C . LEU A 1 106 ? -1.058 92.267 -8.242 1.00 53.65 105 LEU A C 1
ATOM 799 O O . LEU A 1 106 ? -0.383 91.931 -9.206 1.00 52.98 105 LEU A O 1
ATOM 804 N N . ARG A 1 107 ? -1.050 93.501 -7.754 1.00 54.49 106 ARG A N 1
ATOM 805 C CA . ARG A 1 107 ? -0.226 94.537 -8.363 1.00 54.58 106 ARG A CA 1
ATOM 806 C C . ARG A 1 107 ? 1.219 94.117 -8.398 1.00 55.51 106 ARG A C 1
ATOM 807 O O . ARG A 1 107 ? 1.754 93.868 -9.460 1.00 56.91 106 ARG A O 1
ATOM 815 N N . ILE A 1 108 ? 1.838 94.029 -7.226 1.00 56.82 107 ILE A N 1
ATOM 816 C CA . ILE A 1 108 ? 3.242 93.658 -7.099 1.00 56.43 107 ILE A CA 1
ATOM 817 C C . ILE A 1 108 ? 3.671 92.392 -7.837 1.00 57.68 107 ILE A C 1
ATOM 818 O O . ILE A 1 108 ? 4.785 92.320 -8.395 1.00 58.12 107 ILE A O 1
ATOM 823 N N . SER A 1 109 ? 2.793 91.396 -7.858 1.00 58.05 108 SER A N 1
ATOM 824 C CA . SER A 1 109 ? 3.103 90.152 -8.545 1.00 57.67 108 SER A CA 1
ATOM 825 C C . SER A 1 109 ? 2.880 90.193 -10.080 1.00 59.32 108 SER A C 1
ATOM 826 O O . SER A 1 109 ? 3.109 89.194 -10.781 1.00 61.94 108 SER A O 1
ATOM 829 N N . GLY A 1 110 ? 2.458 91.345 -10.601 1.00 58.35 109 GLY A N 1
ATOM 830 C CA . GLY A 1 110 ? 2.222 91.488 -12.026 1.00 57.77 109 GLY A CA 1
ATOM 831 C C . GLY A 1 110 ? 1.132 90.573 -12.546 1.00 59.52 109 GLY A C 1
ATOM 832 O O . GL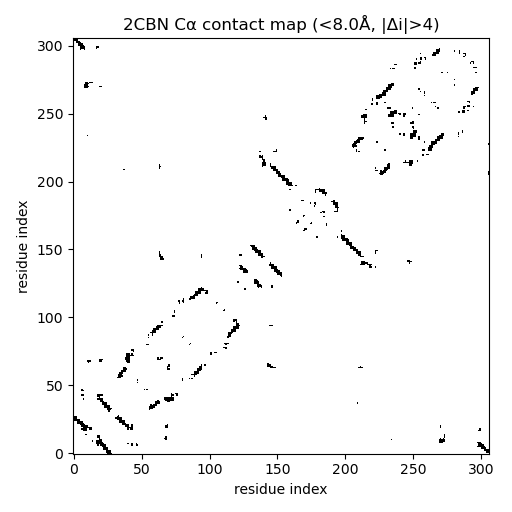Y A 1 110 ? 1.254 90.032 -13.649 1.00 59.35 109 GLY A O 1
ATOM 833 N N . SER A 1 111 ? 0.064 90.422 -11.757 1.00 60.98 110 SER A N 1
ATOM 834 C CA . SER A 1 111 ? -1.073 89.556 -12.074 1.00 62.08 110 SER A CA 1
ATOM 835 C C . SER A 1 111 ? -2.324 90.342 -12.409 1.00 64.14 110 SER A C 1
ATOM 836 O O . SER A 1 111 ? -2.361 91.566 -12.258 1.00 63.18 110 SER A O 1
ATOM 839 N N . TRP A 1 112 ? -3.350 89.598 -12.833 1.00 66.97 111 TRP A N 1
ATOM 840 C CA . TRP A 1 112 ? -4.676 90.103 -13.220 1.00 68.42 111 TRP A CA 1
ATOM 841 C C . TRP A 1 112 ? -5.666 88.958 -13.141 1.00 69.77 111 TRP A C 1
ATOM 842 O O . TRP A 1 112 ? -5.395 87.917 -12.587 1.00 69.22 111 TRP A O 1
ATOM 853 N N . THR A 1 113 ? -6.834 89.167 -13.709 1.00 73.46 112 THR A N 1
ATOM 854 C CA . THR A 1 113 ? -7.847 88.135 -13.762 1.00 75.43 112 THR A CA 1
ATOM 855 C C . THR A 1 113 ? -8.486 88.350 -15.116 1.00 78.30 112 THR A C 1
ATOM 856 O O . THR A 1 113 ? -8.517 89.469 -15.629 1.00 79.21 112 THR A O 1
ATOM 860 N N . ASP A 1 114 ? -8.945 87.267 -15.717 1.00 80.79 113 ASP A N 1
ATOM 861 C CA . ASP A 1 114 ? -9.607 87.341 -16.998 1.00 81.13 113 ASP A CA 1
ATOM 862 C C . ASP A 1 114 ? -11.068 86.982 -16.735 1.00 81.15 113 ASP A C 1
ATOM 863 O O . ASP A 1 114 ? -11.773 86.475 -17.601 1.00 83.11 113 ASP A O 1
ATOM 868 N N . TYR A 1 115 ? -11.506 87.221 -15.508 1.00 80.01 114 TYR A N 1
ATOM 869 C CA . TYR A 1 115 ? -12.888 86.989 -15.132 1.00 80.78 114 TYR A CA 1
ATOM 870 C C . TYR A 1 115 ? -13.223 88.168 -14.240 1.00 80.85 114 TYR A C 1
ATOM 871 O O . TYR A 1 115 ? -12.365 88.675 -13.518 1.00 81.49 114 TYR A O 1
ATOM 880 N N . PRO A 1 116 ? -14.466 88.657 -14.306 1.00 80.61 115 PRO A N 1
ATOM 881 C CA . PRO A 1 116 ? -14.796 89.791 -13.448 1.00 77.89 115 PRO A CA 1
ATOM 882 C C . PRO A 1 116 ? -14.715 89.398 -11.964 1.00 74.61 115 PRO A C 1
ATOM 883 O O . PRO A 1 116 ? -15.274 88.382 -11.529 1.00 73.01 115 PRO A O 1
ATOM 887 N N . LEU A 1 117 ? -13.996 90.222 -11.210 1.00 72.41 116 LEU A N 1
ATOM 888 C CA . LEU A 1 117 ? -13.779 90.026 -9.784 1.00 69.91 116 LEU A CA 1
ATOM 889 C C . LEU A 1 117 ? -14.342 91.191 -9.004 1.00 69.60 116 LEU A C 1
ATOM 890 O O . LEU A 1 117 ? -13.990 92.337 -9.254 1.00 66.99 116 LEU A O 1
ATOM 895 N N . GLU A 1 118 ? -15.205 90.889 -8.047 1.00 72.10 117 GLU A N 1
ATOM 896 C CA . GLU A 1 118 ? -15.805 91.925 -7.217 1.00 75.14 117 GLU A CA 1
ATOM 897 C C . GLU A 1 118 ? -15.415 91.697 -5.767 1.00 75.01 117 GLU A C 1
ATOM 898 O O . GLU A 1 118 ? -15.708 90.638 -5.212 1.00 76.25 117 GLU A O 1
ATOM 904 N N . ILE A 1 119 ? -14.746 92.677 -5.162 1.00 73.82 118 ILE A N 1
ATOM 905 C CA . ILE A 1 119 ? -14.382 92.567 -3.758 1.00 72.07 118 ILE A CA 1
ATOM 906 C C . ILE A 1 119 ? -15.364 93.442 -2.966 1.00 72.51 118 ILE A C 1
ATOM 907 O O . ILE A 1 119 ? -15.655 94.583 -3.341 1.00 71.76 118 ILE A O 1
ATOM 912 N N . VAL A 1 120 ? -15.880 92.896 -1.874 1.00 71.26 119 VAL A N 1
ATOM 913 C CA . VAL A 1 120 ? -16.850 93.605 -1.054 1.00 68.97 119 VAL A CA 1
ATOM 914 C C . VAL A 1 120 ? -16.478 93.701 0.428 1.00 68.83 119 VAL A C 1
ATOM 915 O O . VAL A 1 120 ? -16.521 92.708 1.159 1.00 69.00 119 VAL A O 1
ATOM 919 N N . GLU A 1 121 ? -16.117 94.903 0.862 1.00 67.48 120 GLU A N 1
ATOM 920 C CA . GLU A 1 121 ? -15.759 95.156 2.253 1.00 67.02 120 GLU A CA 1
ATOM 921 C C . GLU A 1 121 ? -17.050 95.114 3.073 1.00 66.91 120 GLU A C 1
ATOM 922 O O . GLU A 1 121 ? -17.860 96.010 2.964 1.00 68.30 120 GLU A O 1
ATOM 928 N N . ILE A 1 122 ? -17.255 94.108 3.907 1.00 66.55 121 ILE A N 1
ATOM 929 C CA . ILE A 1 122 ? -18.494 94.065 4.658 1.00 66.98 121 ILE A CA 1
ATOM 930 C C . ILE A 1 122 ? -18.424 94.437 6.136 1.00 69.30 121 ILE A C 1
ATOM 931 O O . ILE A 1 122 ? -17.347 94.714 6.699 1.00 70.96 121 ILE A O 1
ATOM 936 N N . GLY A 1 123 ? -19.614 94.421 6.744 1.00 69.73 122 GLY A N 1
ATOM 937 C CA . GLY A 1 123 ? -19.805 94.701 8.156 1.00 68.73 122 GLY A CA 1
ATOM 938 C C . GLY A 1 123 ? -21.016 93.903 8.612 1.00 69.24 122 GLY A C 1
ATOM 939 O O . GLY A 1 123 ? -21.670 93.268 7.794 1.00 69.59 122 GLY A O 1
ATOM 940 N N . ALA A 1 124 ? -21.326 93.935 9.902 1.00 70.23 123 ALA A N 1
ATOM 941 C CA . ALA A 1 124 ? -22.468 93.199 10.442 1.00 71.09 123 ALA A CA 1
ATOM 942 C C . ALA A 1 124 ? -23.723 93.384 9.600 1.00 72.39 123 ALA A C 1
ATOM 943 O O . ALA A 1 124 ? -23.886 94.402 8.937 1.00 72.93 123 ALA A O 1
ATOM 945 N N . GLY A 1 125 ? -24.603 92.388 9.613 1.00 73.74 124 GLY A N 1
ATOM 946 C CA . GLY A 1 125 ? -25.834 92.490 8.850 1.00 74.85 124 GLY A CA 1
ATOM 947 C C . GLY A 1 125 ? -25.912 91.635 7.607 1.00 76.06 124 GLY A C 1
ATOM 948 O O . GLY A 1 125 ? -24.915 91.104 7.152 1.00 75.91 124 GLY A O 1
ATOM 949 N N . GLU A 1 126 ? -27.117 91.501 7.065 1.00 78.36 125 GLU A N 1
ATOM 950 C CA . GLU A 1 126 ? -27.346 90.725 5.855 1.00 80.17 125 GLU A CA 1
ATOM 951 C C . GLU A 1 126 ? -26.289 91.092 4.797 1.00 81.29 125 GLU A C 1
ATOM 952 O O . GLU A 1 126 ? -25.963 92.268 4.611 1.00 80.37 125 GLU A O 1
ATOM 958 N N . ILE A 1 127 ? -25.746 90.075 4.125 1.00 82.22 126 ILE A N 1
ATOM 959 C CA . ILE A 1 127 ? -24.717 90.277 3.118 1.00 83.12 126 ILE A CA 1
ATOM 960 C C . ILE A 1 127 ? -25.286 90.110 1.719 1.00 83.44 126 ILE A C 1
ATOM 961 O O . ILE A 1 127 ? -24.885 90.825 0.793 1.00 81.86 126 ILE A O 1
ATOM 966 N N 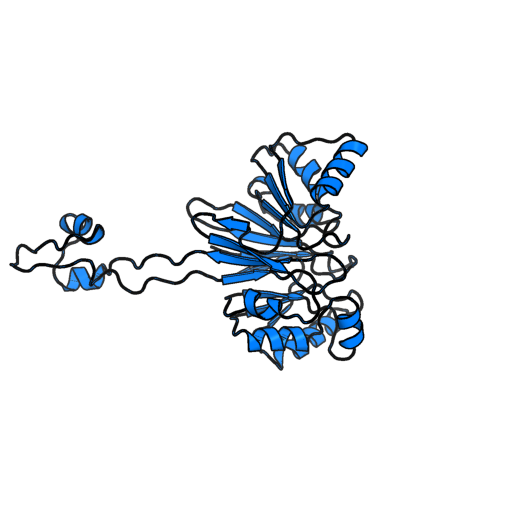. LEU A 1 128 ? -26.213 89.167 1.560 1.00 84.02 127 LEU A N 1
ATOM 967 C CA . LEU A 1 128 ? -26.826 88.949 0.250 1.00 85.11 127 LEU A CA 1
ATOM 968 C C . LEU A 1 128 ? -28.092 88.096 0.268 1.00 86.41 127 LEU A C 1
ATOM 969 O O . LEU A 1 128 ? -28.317 87.287 1.187 1.00 84.76 127 LEU A O 1
ATOM 974 N N . ASP A 1 129 ? -28.926 88.298 -0.753 1.00 88.07 128 ASP A N 1
ATOM 975 C CA . ASP A 1 129 ? -30.137 87.502 -0.890 1.00 90.25 128 ASP A CA 1
ATOM 976 C C . ASP A 1 129 ? -30.189 86.825 -2.253 1.00 90.17 128 ASP A C 1
ATOM 977 O O . ASP A 1 129 ? -30.440 87.449 -3.280 1.00 89.32 128 ASP A O 1
ATOM 982 N N . ASP A 1 130 ? -29.929 85.523 -2.210 1.00 91.29 129 ASP A N 1
ATOM 983 C CA . ASP A 1 130 ? -29.883 84.609 -3.351 1.00 91.34 129 ASP A CA 1
ATOM 984 C C . ASP A 1 130 ? -31.222 84.585 -4.059 1.00 92.42 129 ASP A C 1
ATOM 985 O O . ASP A 1 130 ? -31.317 84.393 -5.275 1.00 92.15 129 ASP A O 1
ATOM 990 N N . GLY A 1 131 ? -32.257 84.802 -3.262 1.00 92.90 130 GLY A N 1
ATOM 991 C CA . GLY A 1 131 ? -33.606 84.723 -3.758 1.00 91.88 130 GLY A CA 1
ATOM 992 C C . GLY A 1 131 ? -34.000 83.381 -3.173 1.00 91.12 130 GLY A C 1
ATOM 993 O O . GLY A 1 131 ? -35.157 83.152 -2.844 1.00 92.57 130 GLY A O 1
ATOM 994 N N . LEU A 1 132 ? -33.016 82.496 -3.019 1.00 89.28 131 LEU A N 1
ATOM 995 C CA . LEU A 1 132 ? -33.266 81.177 -2.452 1.00 88.01 131 LEU A CA 1
ATOM 996 C C . LEU A 1 132 ? -32.753 81.092 -1.013 1.00 86.90 131 LEU A C 1
ATOM 997 O O . LEU A 1 132 ? -33.270 80.310 -0.205 1.00 85.80 131 LEU A O 1
ATOM 1002 N N . ARG A 1 133 ? -31.733 81.894 -0.698 1.00 85.50 132 ARG A N 1
ATOM 1003 C CA . ARG A 1 133 ? -31.149 81.920 0.654 1.00 83.22 132 ARG A CA 1
ATOM 1004 C C . ARG A 1 133 ? -30.472 83.254 0.953 1.00 82.13 132 ARG A C 1
ATOM 1005 O O . ARG A 1 133 ? -30.121 83.997 0.033 1.00 80.28 132 ARG A O 1
ATOM 1013 N N . LYS A 1 134 ? -30.307 83.570 2.234 1.00 81.61 133 LYS A N 1
ATOM 1014 C CA . LYS A 1 134 ? -29.650 84.822 2.582 1.00 83.14 133 LYS A CA 1
ATOM 1015 C C . LYS A 1 134 ? -28.499 84.580 3.537 1.00 82.16 133 LYS A C 1
ATOM 1016 O O . LYS A 1 134 ? -28.553 83.701 4.399 1.00 81.32 133 LYS A O 1
ATOM 1022 N N . VAL A 1 135 ? -27.443 85.361 3.349 1.00 81.08 134 VAL A N 1
ATOM 1023 C CA . VAL A 1 135 ? -26.263 85.256 4.179 1.00 79.98 134 VAL A CA 1
ATOM 1024 C C . VAL A 1 135 ? -26.181 86.508 5.041 1.00 79.26 134 VAL A C 1
ATOM 1025 O O . VAL A 1 135 ? -26.353 87.630 4.556 1.00 77.54 134 VAL A O 1
ATOM 1029 N N . THR A 1 136 ? -25.919 86.296 6.325 1.00 79.04 135 THR A N 1
ATOM 1030 C CA . THR A 1 136 ? -25.810 87.385 7.277 1.00 78.42 135 THR A CA 1
ATOM 1031 C C . THR A 1 136 ? -24.513 87.307 8.074 1.00 77.24 135 THR A C 1
ATOM 1032 O O . THR A 1 136 ? -24.154 86.245 8.604 1.00 76.48 135 THR A O 1
ATOM 1036 N N . ALA A 1 137 ? -23.829 88.443 8.167 1.00 75.84 136 ALA A N 1
ATOM 1037 C CA . ALA A 1 137 ? -22.587 88.544 8.917 1.00 75.18 136 ALA A CA 1
ATOM 1038 C C . ALA A 1 137 ? -22.889 88.887 10.378 1.00 75.09 136 ALA A C 1
ATOM 1039 O O . ALA A 1 137 ? -23.783 89.681 10.663 1.00 74.94 136 ALA A O 1
ATOM 1041 N N . TYR A 1 138 ? -22.150 88.266 11.295 1.00 75.15 137 TYR A N 1
ATOM 1042 C CA . TYR A 1 138 ? -22.277 88.517 12.733 1.00 74.84 137 TYR A CA 1
ATOM 1043 C C . TYR A 1 138 ? -20.878 88.766 13.294 1.00 74.05 137 TYR A C 1
ATOM 1044 O O . TYR A 1 138 ? -19.969 87.963 13.102 1.00 74.58 137 TYR A O 1
ATOM 1053 N N . PRO A 1 139 ? -20.693 89.870 14.016 1.00 72.89 138 PRO A N 1
ATOM 1054 C CA . PRO A 1 139 ? -19.390 90.213 14.603 1.00 71.38 138 PRO A CA 1
ATOM 1055 C C . PRO A 1 139 ? -19.021 89.312 15.783 1.00 69.95 138 PRO A C 1
ATOM 1056 O O . PRO A 1 139 ? -19.848 89.042 16.656 1.00 70.28 138 PRO A O 1
ATOM 1060 N N . LEU A 1 140 ? -17.775 88.856 15.817 1.00 67.68 139 LEU A N 1
ATOM 1061 C CA . LEU A 1 140 ? -17.342 87.956 16.878 1.00 67.25 139 LEU A CA 1
ATOM 1062 C C . LEU A 1 140 ? -16.193 88.520 17.713 1.00 66.50 139 LEU A C 1
ATOM 1063 O O . LEU A 1 140 ? -15.708 89.605 17.430 1.00 66.83 139 LEU A O 1
ATOM 1068 N N . GLU A 1 141 ? -15.765 87.789 18.739 1.00 65.74 140 GLU A N 1
ATOM 1069 C CA . GLU A 1 141 ? -14.671 88.229 19.602 1.00 66.25 140 GLU A CA 1
ATOM 1070 C C . GLU A 1 141 ? -13.345 87.620 19.162 1.00 65.10 140 GLU A C 1
ATOM 1071 O O . GLU A 1 141 ? -13.100 86.430 19.411 1.00 65.47 140 GLU A O 1
ATOM 1077 N N . HIS A 1 142 ? -12.484 88.439 18.551 1.00 62.35 141 HIS A N 1
ATOM 1078 C CA . HIS A 1 142 ? -11.188 87.983 18.042 1.00 60.67 141 HIS A CA 1
ATOM 1079 C C . HIS A 1 142 ? -10.273 89.186 17.809 1.00 59.98 141 HIS A C 1
ATOM 1080 O O . HIS A 1 142 ? -10.749 90.272 17.485 1.00 61.88 141 HIS A O 1
ATOM 1087 N N . PRO A 1 143 ? -8.947 89.006 17.938 1.00 57.15 142 PRO A N 1
ATOM 1088 C CA . PRO A 1 143 ? -7.955 90.058 17.750 1.00 55.75 142 PRO A CA 1
ATOM 1089 C C . PRO A 1 143 ? -8.108 90.882 16.494 1.00 56.98 142 PRO A C 1
ATOM 1090 O O . PRO A 1 143 ? -7.541 91.958 16.399 1.00 59.43 142 PRO A O 1
ATOM 1094 N N . LEU A 1 144 ? -8.841 90.376 15.510 1.00 57.27 143 LEU A N 1
ATOM 1095 C CA . LEU A 1 144 ? -9.069 91.124 14.271 1.00 55.97 143 LEU A CA 1
ATOM 1096 C C . LEU A 1 144 ? -10.563 91.127 14.019 1.00 55.34 143 LEU A C 1
ATOM 1097 O O . LEU A 1 144 ? -11.264 90.233 14.500 1.00 55.83 143 LEU A O 1
ATOM 1102 N N . GLU A 1 145 ? -11.054 92.145 13.312 1.00 54.72 144 GLU A N 1
ATOM 1103 C CA . GLU A 1 145 ? -12.473 92.226 12.977 1.00 55.31 144 GLU A CA 1
ATOM 1104 C C . GLU A 1 145 ? -12.763 90.863 12.339 1.00 57.30 144 GLU A C 1
ATOM 1105 O O . GLU A 1 145 ? -12.111 90.467 11.371 1.00 58.59 144 GLU A O 1
ATOM 1111 N N . CYS A 1 146 ? -13.711 90.131 12.905 1.00 58.57 145 CYS A N 1
ATOM 1112 C CA . CYS A 1 146 ? -14.039 88.809 12.410 1.00 61.45 145 CYS A CA 1
ATOM 1113 C C . CYS A 1 146 ? -15.536 88.520 12.446 1.00 63.31 145 CYS A C 1
ATOM 1114 O O . CYS A 1 146 ? -16.184 88.680 13.484 1.00 64.49 145 CYS A O 1
ATOM 1117 N N . TYR A 1 147 ? -16.070 88.062 11.316 1.00 63.73 146 TYR A N 1
ATOM 1118 C CA . TYR A 1 147 ? -17.487 87.750 11.189 1.00 63.55 146 TYR A CA 1
ATOM 1119 C C . T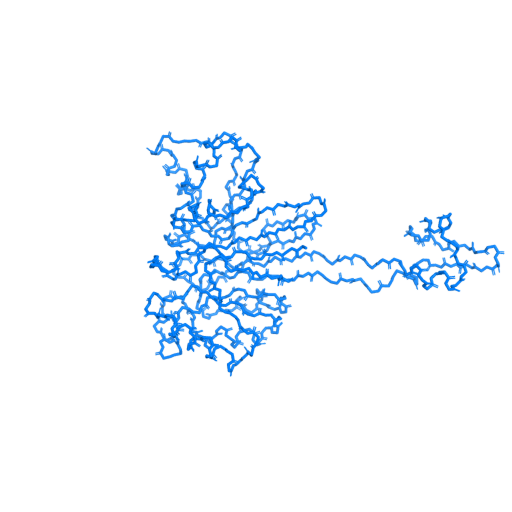YR A 1 147 ? -17.847 86.296 11.065 1.00 63.85 146 TYR A C 1
ATOM 1120 O O . TYR A 1 147 ? -17.130 85.518 10.457 1.00 65.02 146 TYR A O 1
ATOM 1129 N N . GLY A 1 148 ? -18.992 85.950 11.634 1.00 65.63 147 GLY A N 1
ATOM 1130 C CA . GLY A 1 148 ? -19.527 84.604 11.534 1.00 66.45 147 GLY A CA 1
ATOM 1131 C C . GLY A 1 148 ? -20.555 84.729 10.416 1.00 67.50 147 GLY A C 1
ATOM 1132 O O . GLY A 1 148 ? -21.053 85.823 10.139 1.00 66.84 147 GLY A O 1
ATOM 1133 N N . TYR A 1 149 ? -20.867 83.635 9.741 1.00 68.78 148 TYR A N 1
ATOM 1134 C CA . TYR A 1 149 ? -21.826 83.713 8.654 1.00 68.55 148 TYR A CA 1
ATOM 1135 C C . TYR A 1 149 ? -22.968 82.766 8.807 1.00 70.67 148 TYR A C 1
ATOM 1136 O O . TYR A 1 149 ? -22.795 81.544 8.924 1.00 69.41 148 TYR A O 1
ATOM 1145 N N . ARG A 1 150 ? -24.154 83.351 8.802 1.00 73.66 149 ARG A N 1
ATOM 1146 C CA . ARG A 1 150 ? -25.368 82.574 8.900 1.00 75.56 149 ARG A CA 1
ATOM 1147 C C . ARG A 1 150 ? -25.919 82.483 7.490 1.00 77.17 149 ARG A C 1
ATOM 1148 O O . ARG A 1 150 ? -26.123 83.506 6.820 1.00 76.82 149 ARG A O 1
ATOM 1156 N N . ILE A 1 151 ? -26.103 81.253 7.023 1.00 78.61 150 ILE A N 1
ATOM 1157 C CA . ILE A 1 151 ? -26.667 81.037 5.704 1.00 80.47 150 ILE A CA 1
ATOM 1158 C C . ILE A 1 151 ? -27.982 80.318 5.925 1.00 82.29 150 ILE A C 1
ATOM 1159 O O . ILE A 1 151 ? -28.023 79.205 6.467 1.00 80.58 150 ILE A O 1
ATOM 1164 N N . GLU A 1 152 ? -29.052 80.998 5.525 1.00 85.78 151 GLU A N 1
ATOM 1165 C CA . GLU A 1 152 ? -30.423 80.512 5.649 1.00 88.45 151 GLU A CA 1
ATOM 1166 C C . GLU A 1 152 ? -31.101 80.541 4.311 1.00 89.59 151 GLU A C 1
ATOM 1167 O O . GLU A 1 152 ? -31.079 81.568 3.614 1.00 88.30 151 GLU A O 1
ATOM 1173 N N . GLU A 1 153 ? -31.706 79.415 3.957 1.00 90.93 152 GLU A N 1
ATOM 1174 C CA . GLU A 1 153 ? -32.438 79.344 2.714 1.00 93.70 152 GLU A CA 1
ATOM 1175 C C . GLU A 1 153 ? -33.873 79.649 3.129 1.00 96.03 152 GLU A C 1
ATOM 1176 O O . GLU A 1 153 ? -34.365 79.077 4.110 1.00 96.70 152 GLU A O 1
ATOM 1182 N N . HIS A 1 154 ? -34.524 80.570 2.412 1.00 97.77 153 HIS A N 1
ATOM 1183 C CA . HIS A 1 154 ? -35.904 80.960 2.707 1.00 98.68 153 HIS A CA 1
ATOM 1184 C C . HIS A 1 154 ? -36.785 79.710 2.779 1.00 100.68 153 HIS A C 1
ATOM 1185 O O . HIS A 1 154 ? -36.466 78.682 2.168 1.00 100.45 153 HIS A O 1
ATOM 1192 N N . ASP A 1 155 ? -37.893 79.802 3.516 1.00 102.32 154 ASP A N 1
ATOM 1193 C CA . ASP A 1 155 ? -38.821 78.679 3.663 1.00 102.86 154 ASP A CA 1
ATOM 1194 C C . ASP A 1 155 ? -39.536 78.438 2.343 1.00 103.40 154 ASP A C 1
ATOM 1195 O O . ASP A 1 155 ? -39.884 79.390 1.636 1.00 102.85 154 ASP A O 1
ATOM 1200 N N . ALA A 1 156 ? -39.745 77.168 2.008 1.00 104.29 155 ALA A N 1
ATOM 1201 C CA . ALA A 1 156 ? -40.431 76.813 0.768 1.00 104.84 155 ALA A CA 1
ATOM 1202 C C . ALA A 1 156 ? -41.933 76.910 1.031 1.00 105.55 155 ALA A C 1
ATOM 1203 O O . ALA A 1 156 ? -42.434 76.350 2.017 1.00 105.88 155 ALA A O 1
ATOM 1205 N N . PRO A 1 157 ? -42.670 77.635 0.166 1.00 105.52 156 PRO A N 1
ATOM 1206 C CA . PRO A 1 157 ? -44.120 77.767 0.362 1.00 104.89 156 PRO A CA 1
ATOM 1207 C C . PRO A 1 157 ? -44.736 76.368 0.380 1.00 104.59 156 PRO A C 1
ATOM 1208 O O . PRO A 1 157 ? -44.259 75.470 -0.323 1.00 103.63 156 PRO A O 1
ATOM 1212 N N . GLY A 1 158 ? -45.775 76.178 1.192 1.00 103.99 157 GLY A N 1
ATOM 1213 C CA . GLY A 1 158 ? -46.405 74.868 1.274 1.00 103.15 157 GLY A CA 1
ATOM 1214 C C . GLY A 1 158 ? -47.019 74.460 -0.049 1.00 101.97 157 GLY A C 1
ATOM 1215 O O . GLY A 1 158 ? -47.705 75.265 -0.677 1.00 102.57 157 GLY A O 1
ATOM 1216 N N . ALA A 1 159 ? -46.781 73.230 -0.495 1.00 100.27 158 ALA A N 1
ATOM 1217 C CA . ALA A 1 159 ? -47.362 72.796 -1.766 1.00 99.16 158 ALA A CA 1
ATOM 1218 C C . ALA A 1 159 ? -48.756 72.192 -1.577 1.00 97.99 158 ALA A C 1
ATOM 1219 O O . ALA A 1 159 ? -49.135 71.788 -0.469 1.00 97.78 158 ALA A O 1
ATOM 1221 N N . LEU A 1 160 ? -49.520 72.151 -2.666 1.00 95.70 159 LEU A N 1
ATOM 1222 C CA . LEU A 1 160 ? -50.863 71.591 -2.637 1.00 92.07 159 LEU A CA 1
ATOM 1223 C C . LEU A 1 160 ? -50.787 70.116 -2.307 1.00 90.43 159 LEU A C 1
ATOM 1224 O O . LEU A 1 160 ? -49.894 69.388 -2.785 1.00 89.66 159 LEU A O 1
ATOM 1229 N N . ASN A 1 161 ? -51.738 69.686 -1.484 1.00 86.27 160 ASN A N 1
ATOM 1230 C CA . ASN A 1 161 ? -51.826 68.302 -1.088 1.00 81.93 160 ASN A CA 1
ATOM 1231 C C . ASN A 1 161 ? -52.580 67.552 -2.189 1.00 79.81 160 ASN A C 1
ATOM 1232 O O . ASN A 1 161 ? -53.790 67.425 -2.130 1.00 79.56 160 ASN A O 1
ATOM 1237 N N . ALA A 1 162 ? -51.872 67.065 -3.201 1.00 77.83 161 ALA A N 1
ATOM 1238 C CA . ALA A 1 162 ? -52.534 66.357 -4.292 1.00 77.16 161 ALA A CA 1
ATOM 1239 C C . ALA A 1 162 ? -53.477 65.253 -3.797 1.00 77.45 161 ALA A C 1
ATOM 1240 O O . ALA A 1 162 ? -54.641 65.187 -4.201 1.00 77.58 161 ALA A O 1
ATOM 1242 N N . GLN A 1 163 ? -52.972 64.390 -2.921 1.00 77.35 162 GLN A N 1
ATOM 1243 C CA . GLN A 1 163 ? -53.758 63.288 -2.387 1.00 75.73 162 GLN A CA 1
ATOM 1244 C C . GLN A 1 163 ? -55.039 63.769 -1.741 1.00 75.70 162 GLN A C 1
ATOM 1245 O O . GLN A 1 163 ? -56.127 63.334 -2.118 1.00 77.05 162 GLN A O 1
ATOM 1251 N N . ALA A 1 164 ? -54.919 64.669 -0.775 1.00 74.26 163 ALA A N 1
ATOM 1252 C CA . ALA A 1 164 ? -56.094 65.188 -0.099 1.00 73.61 163 ALA A CA 1
ATOM 1253 C C . ALA A 1 164 ? -57.110 65.721 -1.115 1.00 73.98 163 ALA A C 1
ATOM 1254 O O . ALA A 1 164 ? -58.318 65.523 -0.948 1.00 74.28 163 ALA A O 1
ATOM 1256 N N . LEU A 1 165 ? -56.621 66.395 -2.156 1.00 73.32 164 LEU A N 1
ATOM 1257 C CA . LEU A 1 165 ? -57.491 66.933 -3.193 1.00 72.98 164 LEU A CA 1
ATOM 1258 C C . LEU A 1 165 ? -58.160 65.777 -3.946 1.00 73.41 164 LEU A C 1
ATOM 1259 O O . LEU A 1 165 ? -59.390 65.770 -4.102 1.00 73.90 164 LEU A O 1
ATOM 1264 N N . LYS A 1 166 ? -57.362 64.808 -4.410 1.00 72.09 165 LYS A N 1
ATOM 1265 C CA . LYS A 1 166 ? -57.904 63.650 -5.118 1.00 70.02 165 LYS A CA 1
ATOM 1266 C C . LYS A 1 166 ? -58.985 63.024 -4.258 1.00 70.40 165 LYS A C 1
ATOM 1267 O O . LYS A 1 166 ? -60.051 62.679 -4.756 1.00 70.75 165 LYS A O 1
ATOM 1273 N N . ALA A 1 167 ? -58.694 62.863 -2.968 1.00 70.04 166 ALA A N 1
ATOM 1274 C CA . ALA A 1 167 ? -59.647 62.288 -2.023 1.00 70.20 166 ALA A CA 1
ATOM 1275 C C . ALA A 1 167 ? -60.937 63.081 -2.077 1.00 70.23 166 ALA A C 1
ATOM 1276 O O . ALA A 1 167 ? -62.021 62.514 -2.087 1.00 70.92 166 ALA A O 1
ATOM 1278 N N . ALA A 1 168 ? -60.801 64.399 -2.127 1.00 70.23 167 ALA A N 1
ATOM 1279 C CA . ALA A 1 168 ? -61.940 65.299 -2.157 1.00 71.63 167 ALA A CA 1
ATOM 1280 C C . ALA A 1 168 ? -62.677 65.389 -3.496 1.00 72.88 167 ALA A C 1
ATOM 1281 O O . ALA A 1 168 ? -63.671 66.104 -3.600 1.00 72.91 167 ALA A O 1
ATOM 1283 N N . GLY A 1 169 ? -62.201 64.683 -4.516 1.00 74.03 168 GLY A N 1
ATOM 1284 C CA . GLY A 1 169 ? -62.890 64.709 -5.791 1.00 77.68 168 GLY A CA 1
ATOM 1285 C C . GLY A 1 169 ? -62.190 65.402 -6.942 1.00 82.12 168 GLY A C 1
ATOM 1286 O O . GLY A 1 169 ? -62.415 65.059 -8.113 1.00 83.16 168 GLY A O 1
ATOM 1287 N N . VAL A 1 170 ? -61.348 66.381 -6.621 1.00 84.89 169 VAL A N 1
ATOM 1288 C CA . VAL A 1 170 ? -60.614 67.123 -7.633 1.00 87.05 169 VAL A CA 1
ATOM 1289 C C . VAL A 1 170 ? -59.733 66.208 -8.479 1.00 90.91 169 VAL A C 1
ATOM 1290 O O . VAL A 1 170 ? -58.822 65.556 -7.979 1.00 89.39 169 VAL A O 1
ATOM 1294 N N . PRO A 1 171 ? -60.007 66.136 -9.781 1.00 95.59 170 PRO A N 1
ATOM 1295 C CA . PRO A 1 171 ? -59.192 65.279 -10.640 1.00 100.33 170 PRO A CA 1
ATOM 1296 C C . PRO A 1 171 ? -57.904 65.980 -11.033 1.00 105.65 170 PRO A C 1
ATOM 1297 O O . PRO A 1 171 ? -57.821 67.214 -11.049 1.00 105.63 170 PRO A O 1
ATOM 1301 N N . PRO A 1 172 ? -56.873 65.199 -11.361 1.00 110.05 171 PRO A N 1
ATOM 1302 C CA . PRO A 1 172 ? -55.609 65.819 -11.751 1.00 112.95 171 PRO A CA 1
ATOM 1303 C C . PRO A 1 172 ? -55.763 66.509 -13.108 1.00 115.38 171 PRO A C 1
ATOM 1304 O O . PRO A 1 172 ? -56.520 66.036 -13.963 1.00 115.52 171 PRO A O 1
ATOM 1308 N N . GLY A 1 173 ? -55.071 67.635 -13.289 1.00 117.95 172 GLY A N 1
ATOM 1309 C CA . GLY A 1 173 ? -55.120 68.336 -14.564 1.00 120.61 172 GLY A CA 1
ATOM 1310 C C . GLY A 1 173 ? -55.763 69.711 -14.661 1.00 122.55 172 GLY A C 1
ATOM 1311 O O . GLY A 1 173 ? -55.208 70.702 -14.179 1.00 122.21 172 GLY A O 1
ATOM 1312 N N . PRO A 1 174 ? -56.952 69.792 -15.287 1.00 124.36 173 PRO A N 1
ATOM 1313 C CA . PRO A 1 174 ? -57.742 71.012 -15.504 1.00 125.49 173 PRO A CA 1
ATOM 1314 C C . PRO A 1 174 ? -57.861 71.991 -14.327 1.00 126.52 173 PRO A C 1
ATOM 1315 O O . PRO A 1 174 ? -57.113 72.972 -14.245 1.00 126.29 173 PRO A O 1
ATOM 1319 N N . LEU A 1 175 ? -58.809 71.727 -13.428 1.00 127.52 174 LEU A N 1
ATOM 1320 C CA . LEU A 1 175 ? -59.030 72.593 -12.277 1.00 128.46 174 LEU A CA 1
ATOM 1321 C C . LEU A 1 175 ? -57.876 72.477 -11.295 1.00 129.32 174 LEU A C 1
ATOM 1322 O O . LEU A 1 175 ? -57.797 73.225 -10.319 1.00 129.43 174 LEU A O 1
ATOM 1327 N N . PHE A 1 176 ? -56.977 71.534 -11.559 1.00 130.65 175 PHE A N 1
ATOM 1328 C CA . PHE A 1 176 ? -55.815 71.337 -10.699 1.00 132.05 175 PHE A CA 1
ATOM 1329 C C . PHE A 1 176 ? -54.951 72.586 -10.853 1.00 133.13 175 PHE A C 1
ATOM 1330 O O . PHE A 1 176 ? -54.457 73.143 -9.867 1.00 133.87 175 PHE A O 1
ATOM 1338 N N . GLN A 1 177 ? -54.785 73.020 -12.103 1.00 133.48 176 GLN A N 1
ATOM 1339 C CA . GLN A 1 177 ? -54.002 74.206 -12.415 1.00 133.43 176 GLN A CA 1
ATOM 1340 C C . GLN A 1 177 ? -54.522 75.392 -11.595 1.00 133.77 176 GLN A C 1
ATOM 1341 O O . GLN A 1 177 ? -53.765 76.030 -10.862 1.00 133.55 176 GLN A O 1
ATOM 1343 N N . GLU A 1 178 ? -55.819 75.666 -11.707 1.00 134.26 177 GLU A N 1
ATOM 1344 C CA . GLU A 1 178 ? -56.446 76.770 -10.982 1.00 135.11 177 GLU A CA 1
ATOM 1345 C C . GLU A 1 178 ? -56.331 76.682 -9.467 1.00 135.57 177 GLU A C 1
ATOM 1346 O O . GLU A 1 178 ? -55.972 77.665 -8.814 1.00 134.97 177 GLU A O 1
ATOM 1352 N N . LEU A 1 179 ? -56.669 75.516 -8.913 1.00 136.58 178 LEU A N 1
ATOM 1353 C CA . LEU A 1 179 ? -56.599 75.293 -7.469 1.00 137.22 178 LEU A CA 1
ATOM 1354 C C . LEU A 1 179 ? -55.172 75.611 -7.018 1.00 137.59 178 LEU A C 1
ATOM 1355 O O . LEU A 1 179 ? -54.946 76.033 -5.877 1.00 137.44 178 LEU A O 1
ATOM 1357 N N . LYS A 1 180 ? -54.221 75.414 -7.935 1.00 137.64 179 LYS A N 1
ATOM 1358 C CA . LYS A 1 180 ? -52.809 75.680 -7.682 1.00 137.56 179 LYS A CA 1
ATOM 1359 C C . LYS A 1 180 ? -52.641 77.180 -7.485 1.00 137.98 179 LYS A C 1
ATOM 1360 O O . LYS A 1 180 ? -51.995 77.627 -6.532 1.00 137.73 179 LYS A O 1
ATOM 1362 N N . ALA A 1 181 ? -53.244 77.945 -8.394 1.00 138.66 180 ALA A N 1
ATOM 1363 C CA . ALA A 1 181 ? -53.197 79.404 -8.360 1.00 138.96 180 ALA A CA 1
ATOM 1364 C C . ALA A 1 181 ? -53.815 79.960 -7.072 1.00 139.40 180 ALA A C 1
ATOM 1365 O O . ALA A 1 181 ? -53.319 80.935 -6.505 1.00 139.64 180 ALA A O 1
ATOM 1367 N N . GLY A 1 182 ? -54.896 79.337 -6.612 1.00 139.77 181 GLY A N 1
ATOM 1368 C CA . GLY A 1 182 ? -55.547 79.791 -5.395 1.00 139.87 181 GLY A CA 1
ATOM 1369 C C . GLY A 1 182 ? -57.051 79.866 -5.564 1.00 139.96 181 GLY A C 1
ATOM 1370 O O . GLY A 1 182 ? -57.796 79.915 -4.577 1.00 139.79 181 GLY A O 1
ATOM 1371 N N . LYS A 1 183 ? -57.486 79.875 -6.824 1.00 139.54 182 LYS A N 1
ATOM 1372 C CA . LYS A 1 183 ? -58.902 79.938 -7.175 1.00 138.97 182 LYS A CA 1
ATOM 1373 C C . LYS A 1 183 ? -59.733 79.006 -6.293 1.00 138.71 182 LYS A C 1
ATOM 1374 O O . LYS A 1 183 ? -59.302 77.890 -5.977 1.00 139.37 182 LYS A O 1
ATOM 1376 N N . THR A 1 184 ? -60.915 79.472 -5.891 1.00 137.56 183 THR A N 1
ATOM 1377 C CA . THR A 1 184 ? -61.818 78.682 -5.054 1.00 136.36 183 THR A CA 1
ATOM 1378 C C . THR A 1 184 ? -62.708 77.833 -5.975 1.00 136.03 183 THR A C 1
ATOM 1379 O O . THR A 1 184 ? -63.844 77.487 -5.637 1.00 136.27 183 THR A O 1
ATOM 1383 N N . ILE A 1 185 ? -62.159 77.496 -7.141 1.00 135.43 184 ILE A N 1
ATOM 1384 C CA . ILE A 1 185 ? -62.844 76.699 -8.157 1.00 135.01 184 ILE A CA 1
ATOM 1385 C C . ILE A 1 185 ? -63.834 75.680 -7.595 1.00 134.70 184 ILE A C 1
ATOM 1386 O O . ILE A 1 185 ? -63.501 74.895 -6.706 1.00 134.03 184 ILE A O 1
ATOM 1388 N N . THR A 1 186 ? -65.055 75.709 -8.127 1.00 134.81 185 THR A N 1
ATOM 1389 C CA . THR A 1 186 ? -66.118 74.799 -7.704 1.00 135.22 185 THR A CA 1
ATOM 1390 C C . THR A 1 186 ? -66.124 73.539 -8.575 1.00 135.44 185 THR A C 1
ATOM 1391 O O . THR A 1 186 ? -65.757 73.589 -9.753 1.00 135.03 185 THR A O 1
ATOM 1395 N N . LEU A 1 187 ? -66.539 72.417 -7.982 1.00 135.75 186 LEU A N 1
ATOM 1396 C CA . LEU A 1 187 ? -66.588 71.124 -8.667 1.00 135.69 186 LEU A CA 1
ATOM 1397 C C . LEU A 1 187 ? -67.956 70.838 -9.290 1.00 135.89 186 LEU A C 1
ATOM 1398 O O . LEU A 1 187 ? -69.001 71.212 -8.736 1.00 135.82 186 LEU A O 1
ATOM 1400 N N . GLU A 1 188 ? -67.935 70.174 -10.447 1.00 135.86 187 GLU A N 1
ATOM 1401 C CA . GLU A 1 188 ? -69.155 69.812 -11.164 1.00 135.36 187 GLU A CA 1
ATOM 1402 C C . GLU A 1 188 ? -70.107 69.073 -10.223 1.00 135.20 187 GLU A C 1
ATOM 1403 O O . GLU A 1 188 ? -71.317 69.081 -10.426 1.00 135.27 187 GLU A O 1
ATOM 1405 N N . ASP A 1 189 ? -69.554 68.441 -9.189 1.00 135.43 188 ASP A N 1
ATOM 1406 C CA . ASP A 1 189 ? -70.358 67.714 -8.207 1.00 135.34 188 ASP A CA 1
ATOM 1407 C C . ASP A 1 189 ? -71.085 68.722 -7.314 1.00 134.95 188 ASP A C 1
ATOM 1408 O O . ASP A 1 189 ? -71.585 68.379 -6.238 1.00 134.85 188 ASP A O 1
ATOM 1410 N N . GLY A 1 190 ? -71.141 69.968 -7.776 1.00 133.98 189 GLY A N 1
ATOM 1411 C CA . GLY A 1 190 ? -71.795 71.007 -7.009 1.00 133.44 189 GLY A CA 1
ATOM 1412 C C . GLY A 1 190 ? -71.137 71.167 -5.652 1.00 133.54 189 GLY A C 1
ATOM 1413 O O . GLY A 1 190 ? -71.673 70.699 -4.638 1.00 133.68 189 GLY A O 1
ATOM 1414 N N . ARG A 1 191 ? -69.974 71.824 -5.640 1.00 132.87 190 ARG A N 1
ATOM 1415 C CA . ARG A 1 191 ? -69.198 72.066 -4.414 1.00 131.44 190 ARG A CA 1
ATOM 1416 C C . ARG A 1 191 ? -67.939 72.895 -4.705 1.00 130.74 190 ARG A C 1
ATOM 1417 O O . ARG A 1 191 ? -67.144 72.528 -5.568 1.00 130.47 190 ARG A O 1
ATOM 1425 N N . GLN A 1 192 ? -67.766 74.010 -3.990 1.00 129.93 191 GLN A N 1
ATOM 1426 C CA . GLN A 1 192 ? -66.606 74.894 -4.181 1.00 129.34 191 GLN A CA 1
ATOM 1427 C C . GLN A 1 192 ? -65.401 74.461 -3.334 1.00 128.87 191 GLN A C 1
ATOM 1428 O O . GLN A 1 192 ? -65.536 74.198 -2.134 1.00 128.56 191 GLN A O 1
ATOM 1430 N N . ILE A 1 193 ? -64.225 74.399 -3.962 1.00 128.02 192 ILE A N 1
ATOM 1431 C CA . ILE A 1 193 ? -62.999 73.973 -3.281 1.00 126.90 192 ILE A CA 1
ATOM 1432 C C . ILE A 1 193 ? -61.904 75.035 -3.287 1.00 126.30 192 ILE A C 1
ATOM 1433 O O . ILE A 1 193 ? -61.323 75.331 -4.336 1.00 125.83 192 ILE A O 1
ATOM 1438 N N . ASN A 1 194 ? -61.607 75.574 -2.106 1.00 125.41 193 ASN A N 1
ATOM 1439 C CA . ASN A 1 194 ? -60.591 76.612 -1.956 1.00 124.65 193 ASN A CA 1
ATOM 1440 C C . ASN A 1 194 ? -59.184 76.042 -1.781 1.00 123.54 193 ASN A C 1
ATOM 1441 O O . ASN A 1 194 ? -58.810 75.638 -0.680 1.00 123.06 193 ASN A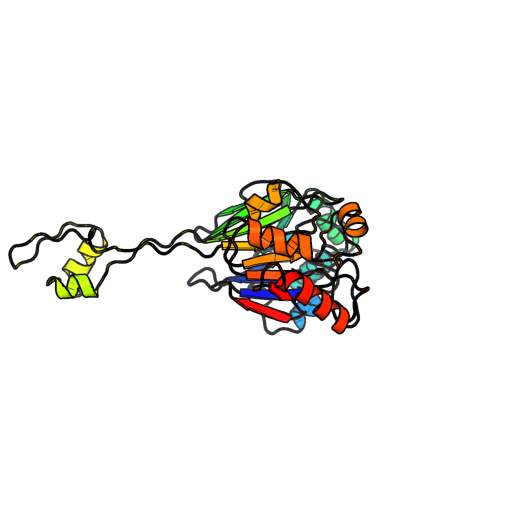 O 1
ATOM 1446 N N . GLY A 1 195 ? -58.410 76.036 -2.866 1.00 122.51 194 GLY A N 1
ATOM 1447 C CA . GLY A 1 195 ? -57.055 75.507 -2.835 1.00 121.22 194 GLY A CA 1
ATOM 1448 C C . GLY A 1 195 ? -56.214 75.881 -1.624 1.00 120.32 194 GLY A C 1
ATOM 1449 O O . GLY A 1 195 ? -55.185 75.260 -1.363 1.00 119.54 194 GLY A O 1
ATOM 1450 N N . ALA A 1 196 ? -56.650 76.891 -0.881 1.00 119.86 195 ALA A N 1
ATOM 1451 C CA . ALA A 1 196 ? -55.927 77.352 0.297 1.00 119.10 195 ALA A CA 1
ATOM 1452 C C . ALA A 1 196 ? -56.041 76.396 1.477 1.00 118.86 195 ALA A C 1
ATOM 1453 O O . ALA A 1 196 ? -55.317 76.533 2.459 1.00 118.93 195 ALA A O 1
ATOM 1455 N N . ASP A 1 197 ? -56.954 75.437 1.388 1.00 118.44 196 ASP A N 1
ATOM 1456 C CA . ASP A 1 197 ? -57.142 74.465 2.459 1.00 117.91 196 ASP A CA 1
ATOM 1457 C C . ASP A 1 197 ? -56.435 73.164 2.110 1.00 117.40 196 ASP A C 1
ATOM 1458 O O . ASP A 1 197 ? -56.673 72.133 2.738 1.00 117.34 196 ASP A O 1
ATOM 1463 N N . TYR A 1 198 ? -55.578 73.209 1.099 1.00 116.25 197 TYR A N 1
ATOM 1464 C CA . TYR A 1 198 ? -54.863 72.018 0.681 1.00 115.81 197 TYR A CA 1
ATOM 1465 C C . TYR A 1 198 ? -53.372 72.279 0.528 1.00 116.55 197 TYR A C 1
ATOM 1466 O O . TYR A 1 198 ? -52.563 71.346 0.458 1.00 116.08 197 TYR A O 1
ATOM 1475 N N . LEU A 1 199 ? -53.019 73.559 0.462 1.00 117.61 198 LEU A N 1
ATOM 1476 C CA . LEU A 1 199 ? -51.625 73.970 0.367 1.00 117.94 198 LEU A CA 1
ATOM 1477 C C . LEU A 1 199 ? -51.222 73.911 1.828 1.00 118.51 198 LEU A C 1
ATOM 1478 O O . LEU A 1 199 ? -51.321 74.902 2.547 1.00 118.53 198 LEU A O 1
ATOM 1480 N N . ALA A 1 200 ? -50.796 72.732 2.266 1.00 119.28 199 ALA A N 1
ATOM 1481 C CA . ALA A 1 200 ? -50.428 72.524 3.655 1.00 120.07 199 ALA A CA 1
ATOM 1482 C C . ALA A 1 200 ? -48.936 72.668 3.984 1.00 120.57 199 ALA A C 1
ATOM 1483 O O . ALA A 1 200 ? -48.099 72.833 3.095 1.00 120.81 199 ALA A O 1
ATOM 1485 N N . ALA A 1 201 ? -48.648 72.621 5.289 1.00 121.12 200 ALA A N 1
ATOM 1486 C CA . ALA A 1 201 ? -47.309 72.711 5.900 1.00 120.81 200 ALA A CA 1
ATOM 1487 C C . ALA A 1 201 ? -46.138 73.283 5.087 1.00 120.30 200 ALA A C 1
ATOM 1488 O O . ALA A 1 201 ? -45.398 72.530 4.443 1.00 120.23 200 ALA A O 1
ATOM 1490 N N . PRO A 1 202 ? -45.940 74.622 5.125 1.00 119.37 201 PRO A N 1
ATOM 1491 C CA . PRO A 1 202 ? -44.838 75.264 4.385 1.00 118.28 201 PRO A CA 1
ATOM 1492 C C . PRO A 1 202 ? -43.456 74.947 4.984 1.00 116.60 201 PRO A C 1
ATOM 1493 O O . PRO A 1 202 ? -43.031 75.610 5.929 1.00 117.00 201 PRO A O 1
ATOM 1497 N N . VAL A 1 203 ? -42.765 73.948 4.426 1.00 114.29 202 VAL A N 1
ATOM 1498 C CA . VAL A 1 203 ? -41.441 73.522 4.914 1.00 112.05 202 VAL A CA 1
ATOM 1499 C C . VAL A 1 203 ? -40.390 74.622 5.110 1.00 109.91 202 VAL A C 1
ATOM 1500 O O . VAL A 1 203 ? -40.003 75.319 4.165 1.00 109.39 202 VAL A O 1
ATOM 1504 N N . PRO A 1 204 ? -39.894 74.766 6.353 1.00 107.59 203 PRO A N 1
ATOM 1505 C CA . PRO A 1 204 ? -38.889 75.772 6.699 1.00 105.50 203 PRO A CA 1
ATOM 1506 C C . PRO A 1 204 ? -37.527 75.430 6.099 1.00 103.74 203 PRO A C 1
ATOM 1507 O O . PRO A 1 204 ? -37.216 74.254 5.885 1.00 103.60 203 PRO A O 1
ATOM 1511 N N . GLY A 1 205 ? -36.721 76.455 5.831 1.00 100.94 204 GLY A N 1
ATOM 1512 C CA . GLY A 1 205 ? -35.411 76.227 5.249 1.00 97.03 204 GLY A CA 1
ATOM 1513 C C . GLY A 1 205 ? -34.365 75.661 6.196 1.00 94.66 204 GLY A C 1
ATOM 1514 O O . GLY A 1 205 ? -34.553 75.620 7.420 1.00 94.12 204 GLY A O 1
ATOM 1515 N N . LYS A 1 206 ? -33.256 75.197 5.624 1.00 91.79 205 LYS A N 1
ATOM 1516 C CA . LYS A 1 206 ? -32.162 74.671 6.428 1.00 88.03 205 LYS A CA 1
ATOM 1517 C C . LYS A 1 206 ? -31.392 75.912 6.908 1.00 86.13 205 LYS A C 1
ATOM 1518 O O . LYS A 1 206 ? -31.331 76.948 6.211 1.00 84.52 205 LYS A O 1
ATOM 1524 N N . ALA A 1 207 ? -30.830 75.816 8.107 1.00 83.66 206 ALA A N 1
ATOM 1525 C CA . ALA A 1 207 ? -30.068 76.918 8.677 1.00 81.43 206 ALA A CA 1
ATOM 1526 C C . ALA A 1 207 ? -28.632 76.477 8.995 1.00 79.46 206 ALA A C 1
ATOM 1527 O O . ALA A 1 207 ? -28.412 75.468 9.692 1.00 77.81 206 ALA A O 1
ATOM 1529 N N . LEU A 1 208 ? -27.670 77.247 8.473 1.00 75.84 207 LEU A N 1
ATOM 1530 C CA . LEU A 1 208 ? -26.246 76.974 8.661 1.00 72.35 207 LEU A CA 1
ATOM 1531 C C . LEU A 1 208 ? -25.459 78.163 9.220 1.00 70.24 207 LEU A C 1
ATOM 1532 O O . LEU A 1 208 ? -25.605 79.307 8.758 1.00 69.87 207 LEU A O 1
ATOM 1537 N N . ALA A 1 209 ? -24.609 77.879 10.201 1.00 67.83 208 ALA A N 1
ATOM 1538 C CA . ALA A 1 209 ? -23.778 78.910 10.814 1.00 66.99 208 ALA A CA 1
ATOM 1539 C C . ALA A 1 209 ? -22.304 78.557 10.774 1.00 66.74 208 ALA A C 1
ATOM 1540 O O . ALA A 1 209 ? -21.830 77.706 11.536 1.00 67.96 208 ALA A O 1
ATOM 1542 N N . ILE A 1 210 ? -21.571 79.198 9.879 1.00 66.22 209 ILE A N 1
ATOM 1543 C CA . ILE A 1 210 ? -20.137 78.958 9.820 1.00 65.26 209 ILE A CA 1
ATOM 1544 C C . ILE A 1 210 ? -19.516 80.108 10.603 1.00 64.12 209 ILE A C 1
ATOM 1545 O O . ILE A 1 210 ? -19.569 81.254 10.172 1.00 63.68 209 ILE A O 1
ATOM 1550 N N . PHE A 1 211 ? -18.964 79.812 11.769 1.00 63.47 210 PHE A N 1
ATOM 1551 C CA . PHE A 1 211 ? -18.338 80.842 12.588 1.00 63.97 210 PHE A CA 1
ATOM 1552 C C . PHE A 1 211 ? -16.920 81.175 12.108 1.00 63.68 210 PHE A C 1
ATOM 1553 O O . PHE A 1 211 ? -16.300 80.387 11.392 1.00 62.81 210 PHE A O 1
ATOM 1561 N N . GLY A 1 212 ? -16.430 82.351 12.499 1.00 63.22 211 GLY A N 1
ATOM 1562 C CA . GLY A 1 212 ? -15.059 82.753 12.213 1.00 62.88 211 GLY A CA 1
ATOM 1563 C C . GLY A 1 212 ? -14.372 82.462 13.549 1.00 64.42 211 GLY A C 1
ATOM 1564 O O . GLY A 1 212 ? -15.044 82.016 14.486 1.00 64.46 211 GLY A O 1
ATOM 1565 N N . ASP A 1 213 ? -13.068 82.680 13.677 1.00 65.06 212 ASP A N 1
ATOM 1566 C CA . ASP A 1 213 ? -12.395 82.395 14.958 1.00 65.21 212 ASP A CA 1
ATOM 1567 C C . ASP A 1 213 ? -13.039 83.261 16.023 1.00 65.00 212 ASP A C 1
ATOM 1568 O O . ASP A 1 213 ? -13.327 84.424 15.753 1.00 64.47 212 ASP A O 1
ATOM 1573 N N . THR A 1 214 ? -13.246 82.719 17.224 1.00 65.88 213 THR A N 1
ATOM 1574 C CA . THR A 1 214 ? -13.846 83.504 18.308 1.00 68.58 213 THR A CA 1
ATOM 1575 C C . THR A 1 214 ? -13.734 82.912 19.701 1.00 69.84 213 THR A C 1
ATOM 1576 O O . THR A 1 214 ? -13.661 81.692 19.892 1.00 68.25 213 THR A O 1
ATOM 1580 N N . GLY A 1 215 ? -13.757 83.826 20.669 1.00 70.60 214 GLY A N 1
ATOM 1581 C CA . GLY A 1 215 ? -13.779 83.465 22.071 1.00 71.00 214 GLY A CA 1
ATOM 1582 C C . GLY A 1 215 ? -15.247 83.701 22.427 1.00 71.10 214 GLY A C 1
ATOM 1583 O O . GLY A 1 215 ? -15.981 84.190 21.572 1.00 69.85 214 GLY A O 1
ATOM 1584 N N . PRO A 1 216 ? -15.720 83.394 23.647 1.00 71.82 215 PRO A N 1
ATOM 1585 C CA . PRO A 1 216 ? -17.140 83.642 23.927 1.00 72.13 215 PRO A CA 1
ATOM 1586 C C . PRO A 1 216 ? -17.564 85.098 23.662 1.00 72.99 215 PRO A C 1
ATOM 1587 O O . PRO A 1 216 ? -16.810 86.046 23.938 1.00 72.72 215 PRO A O 1
ATOM 1591 N N . CYS A 1 217 ? -18.759 85.270 23.107 1.00 73.70 216 CYS A N 1
ATOM 1592 C CA . CYS A 1 217 ? -19.238 86.601 22.803 1.00 78.09 216 CYS A CA 1
ATOM 1593 C C . CYS A 1 217 ? -20.750 86.679 22.657 1.00 79.43 216 CYS A C 1
ATOM 1594 O O . CYS A 1 217 ? -21.410 85.679 22.397 1.00 80.44 216 CYS A O 1
ATOM 1597 N N . ASP A 1 218 ? -21.287 87.881 22.832 1.00 81.27 217 ASP A N 1
ATOM 1598 C CA . ASP A 1 218 ? -22.723 88.115 22.755 1.00 83.62 217 ASP A CA 1
ATOM 1599 C C . ASP A 1 218 ? -23.372 87.629 21.460 1.00 83.84 217 ASP A C 1
ATOM 1600 O O . ASP A 1 218 ? -24.227 86.737 21.489 1.00 84.31 217 ASP A O 1
ATOM 1605 N N . ALA A 1 219 ? -22.967 88.216 20.334 1.00 82.73 218 ALA A N 1
ATOM 1606 C CA . ALA A 1 219 ? -23.515 87.862 19.026 1.00 81.40 218 ALA A CA 1
ATOM 1607 C C . ALA A 1 219 ? -23.500 86.362 18.733 1.00 81.73 218 ALA A C 1
ATOM 1608 O O . ALA A 1 219 ? -24.312 85.871 17.949 1.00 81.95 218 ALA A O 1
ATOM 1610 N N . ALA A 1 220 ? -22.583 85.638 19.369 1.00 82.50 219 ALA A N 1
ATOM 1611 C CA . ALA A 1 220 ? -22.435 84.197 19.169 1.00 82.89 219 ALA A CA 1
ATOM 1612 C C . ALA A 1 220 ? -23.743 83.437 19.226 1.00 84.19 219 ALA A C 1
ATOM 1613 O O . ALA A 1 220 ? -23.981 82.547 18.414 1.00 85.45 219 ALA A O 1
ATOM 1615 N N . LEU A 1 221 ? -24.601 83.787 20.180 1.00 84.93 220 LEU A N 1
ATOM 1616 C CA . LEU A 1 221 ? -25.871 83.088 20.314 1.00 83.53 220 LEU A CA 1
ATOM 1617 C C . LEU A 1 221 ? -26.834 83.355 19.193 1.00 82.01 220 LEU A C 1
ATOM 1618 O O . LEU A 1 221 ? -27.594 82.475 18.832 1.00 81.89 220 LEU A O 1
ATOM 1623 N N . ASP A 1 222 ? -26.814 84.559 18.643 1.00 82.19 221 ASP A N 1
ATOM 1624 C CA . ASP A 1 222 ? -27.718 84.865 17.546 1.00 84.33 221 ASP A CA 1
ATOM 1625 C C . ASP A 1 222 ? -27.343 84.019 16.345 1.00 85.15 221 ASP A C 1
ATOM 1626 O O . ASP A 1 222 ? -28.179 83.294 15.799 1.00 86.84 221 ASP A O 1
ATOM 1631 N N . LEU A 1 223 ? -26.082 84.112 15.938 1.00 84.14 222 LEU A N 1
ATOM 1632 C CA . LEU A 1 223 ? -25.588 83.343 14.808 1.00 82.01 222 LEU A CA 1
ATOM 1633 C C . LEU A 1 223 ? -26.043 81.895 14.937 1.00 81.02 222 LEU A C 1
ATOM 1634 O O . LEU A 1 223 ? -26.594 81.325 14.001 1.00 81.80 222 LEU A O 1
ATOM 1639 N N . ALA A 1 224 ? -25.822 81.313 16.110 1.00 79.21 223 ALA A N 1
ATOM 1640 C CA . ALA A 1 224 ? -26.172 79.917 16.357 1.00 78.81 223 ALA A CA 1
ATOM 1641 C C . ALA A 1 224 ? -27.651 79.557 16.440 1.00 78.91 223 ALA A C 1
ATOM 1642 O O . ALA A 1 224 ? -28.055 78.526 15.911 1.00 79.13 223 ALA A O 1
ATOM 1644 N N . LYS A 1 225 ? -28.446 80.394 17.108 1.00 78.69 224 LYS A N 1
ATOM 1645 C CA . LYS A 1 225 ? -29.887 80.166 17.295 1.00 77.99 224 LYS A CA 1
ATOM 1646 C C . LYS A 1 225 ? -30.576 79.201 16.316 1.00 76.85 224 LYS A C 1
ATOM 1647 O O . LYS A 1 225 ? -30.785 79.504 15.131 1.00 73.28 224 LYS A O 1
ATOM 1649 N N . GLY A 1 226 ? -30.911 78.030 16.848 1.00 76.01 225 GLY A N 1
ATOM 1650 C CA . GLY A 1 226 ? -31.605 77.004 16.094 1.00 76.33 225 GLY A CA 1
ATOM 1651 C C . GLY A 1 226 ? -31.153 76.574 14.708 1.00 77.07 225 GLY A C 1
ATOM 1652 O O . GLY A 1 226 ? -31.920 75.908 14.005 1.00 78.53 225 GLY A O 1
ATOM 1653 N N . VAL A 1 227 ? -29.942 76.931 14.291 1.00 77.01 226 VAL A N 1
ATOM 1654 C CA . VAL A 1 227 ? -29.456 76.513 12.971 1.00 74.67 226 VAL A CA 1
ATOM 1655 C C . VAL A 1 227 ? -29.324 74.988 12.921 1.00 74.14 226 VAL A C 1
ATOM 1656 O O . VAL A 1 227 ? -29.070 74.325 13.940 1.00 71.97 226 VAL A O 1
ATOM 1660 N N . ASP A 1 228 ? -29.501 74.433 11.731 1.00 73.98 227 ASP A N 1
ATOM 1661 C CA . ASP A 1 228 ? -29.378 72.993 11.559 1.00 75.12 227 ASP A CA 1
ATOM 1662 C C . ASP A 1 228 ? -27.973 72.516 11.927 1.00 74.93 227 ASP A C 1
ATOM 1663 O O . ASP A 1 228 ? -27.803 71.668 12.815 1.00 74.91 227 ASP A O 1
ATOM 1668 N N . VAL A 1 229 ? -26.979 73.081 11.230 1.00 73.60 228 VAL A N 1
ATOM 1669 C CA . VAL A 1 229 ? -25.562 72.770 11.426 1.00 71.25 228 VAL A CA 1
ATOM 1670 C C . VAL A 1 229 ? -24.747 74.000 11.867 1.00 70.42 228 VAL A C 1
ATOM 1671 O O . VAL A 1 229 ? -24.830 75.080 11.269 1.00 69.81 228 VAL A O 1
ATOM 1675 N N . MET A 1 230 ? -23.946 73.818 12.910 1.00 69.14 229 MET A N 1
ATOM 1676 C CA . MET A 1 230 ? -23.120 74.897 13.449 1.00 68.12 229 MET A CA 1
ATOM 1677 C C . MET A 1 230 ? -21.639 74.548 13.388 1.00 66.71 229 MET A C 1
ATOM 1678 O O . MET A 1 230 ? -21.182 73.627 14.068 1.00 65.76 229 MET A O 1
ATOM 1683 N N . VAL A 1 231 ? -20.891 75.273 12.567 1.00 64.98 230 VAL A N 1
ATOM 1684 C CA . VAL A 1 231 ? -19.458 75.029 12.478 1.00 64.63 230 VAL A CA 1
ATOM 1685 C C . VAL A 1 231 ? -18.769 76.016 13.409 1.00 63.92 230 VAL A C 1
ATOM 1686 O O . VAL A 1 231 ? -18.838 77.227 13.201 1.00 63.86 230 VAL A O 1
ATOM 1690 N N . HIS A 1 232 ? -18.116 75.489 14.441 1.00 63.31 231 HIS A N 1
ATOM 1691 C CA . HIS A 1 232 ? -17.453 76.323 15.443 1.00 62.62 231 HIS A CA 1
ATOM 1692 C C . HIS A 1 232 ? -16.072 75.818 15.816 1.00 61.82 231 HIS A C 1
ATOM 1693 O O . HIS A 1 232 ? -15.849 74.611 15.958 1.00 60.83 231 HIS A O 1
ATOM 1700 N N . GLU A 1 233 ? -15.148 76.747 15.995 1.00 60.83 232 GLU A N 1
ATOM 1701 C CA . GLU A 1 233 ? -13.810 76.344 16.358 1.00 61.77 232 GLU A CA 1
ATOM 1702 C C . GLU A 1 233 ? -13.806 75.738 17.746 1.00 62.62 232 GLU A C 1
ATOM 1703 O O . GLU A 1 233 ? -14.674 76.039 18.571 1.00 62.41 232 GLU A O 1
ATOM 1709 N N . ALA A 1 234 ? -12.812 74.891 17.995 1.00 62.24 233 ALA A N 1
ATOM 1710 C CA . ALA A 1 234 ? -12.598 74.286 19.311 1.00 62.35 233 ALA A CA 1
ATOM 1711 C C . ALA A 1 234 ? -11.076 74.191 19.392 1.00 62.46 233 ALA A C 1
ATOM 1712 O O . ALA A 1 234 ? -10.514 73.088 19.490 1.00 62.33 233 ALA A O 1
ATOM 1714 N N . THR A 1 235 ? -10.414 75.353 19.364 1.00 60.53 234 THR A N 1
ATOM 1715 C CA . THR A 1 235 ? -8.963 75.374 19.342 1.00 60.12 234 THR A CA 1
ATOM 1716 C C . THR A 1 235 ? -8.259 74.635 20.466 1.00 62.23 234 THR A C 1
ATOM 1717 O O . THR A 1 235 ? -7.312 73.886 20.214 1.00 62.85 234 THR A O 1
ATOM 1721 N N . LEU A 1 236 ? -8.712 74.819 21.699 1.00 62.71 235 LEU A N 1
ATOM 1722 C CA . LEU A 1 236 ? -8.056 74.158 22.825 1.00 63.80 235 LEU A CA 1
ATOM 1723 C C . LEU A 1 236 ? -9.006 73.378 23.721 1.00 64.94 235 LEU A C 1
ATOM 1724 O O . LEU A 1 236 ? -10.219 73.598 23.692 1.00 65.38 235 LEU A O 1
ATOM 1729 N N . ASP A 1 237 ? -8.447 72.472 24.523 1.00 65.75 236 ASP A N 1
ATOM 1730 C CA . ASP A 1 237 ? -9.238 71.675 25.449 1.00 66.01 236 ASP A CA 1
ATOM 1731 C C . ASP A 1 237 ? -9.612 72.534 26.665 1.00 66.00 236 ASP A C 1
ATOM 1732 O O . ASP A 1 237 ? -9.167 73.673 26.783 1.00 64.94 236 ASP A O 1
ATOM 1737 N N . ILE A 1 238 ? -10.423 71.983 27.565 1.00 65.85 237 ILE A N 1
ATOM 1738 C CA . ILE A 1 238 ? -10.858 72.707 28.754 1.00 66.90 237 ILE A CA 1
ATOM 1739 C C . ILE A 1 238 ? -9.721 73.268 29.607 1.00 66.96 237 ILE A C 1
ATOM 1740 O O . ILE A 1 238 ? -9.766 74.429 30.013 1.00 67.55 237 ILE A O 1
ATOM 1745 N N . THR A 1 239 ? -8.701 72.467 29.892 1.00 66.47 238 THR A N 1
ATOM 1746 C CA . THR A 1 239 ? -7.616 72.977 30.729 1.00 67.71 238 THR A CA 1
ATOM 1747 C C . THR A 1 239 ? -6.874 74.189 30.175 1.00 67.69 238 THR A C 1
ATOM 1748 O O . THR A 1 239 ? -6.077 74.781 30.888 1.00 68.01 238 THR A O 1
ATOM 1752 N N . MET A 1 240 ? -7.133 74.550 28.919 1.00 67.16 239 MET A N 1
ATOM 1753 C CA . MET A 1 240 ? -6.471 75.681 28.273 1.00 66.61 239 MET A CA 1
ATOM 1754 C C . MET A 1 240 ? -7.454 76.790 27.925 1.00 67.21 239 MET A C 1
ATOM 1755 O O . MET A 1 240 ? -7.121 77.736 27.195 1.00 66.88 239 MET A O 1
ATOM 1760 N N . GLU A 1 241 ? -8.666 76.676 28.457 1.00 66.34 240 GLU A N 1
ATOM 1761 C CA . GLU A 1 241 ? -9.704 77.650 28.173 1.00 66.01 240 GLU A CA 1
ATOM 1762 C C . GLU A 1 241 ? -9.278 79.115 28.338 1.00 65.32 240 GLU A C 1
ATOM 1763 O O . GLU A 1 241 ? -9.662 79.966 27.546 1.00 66.77 240 GLU A O 1
ATOM 1769 N N . ALA A 1 242 ? -8.487 79.418 29.352 1.00 63.85 241 ALA A N 1
ATOM 1770 C CA . ALA A 1 242 ? -8.053 80.788 29.563 1.00 63.61 241 ALA A CA 1
ATOM 1771 C C . ALA A 1 242 ? -7.107 81.237 28.452 1.00 64.22 241 ALA A C 1
ATOM 1772 O O . ALA A 1 242 ? -7.243 82.351 27.911 1.00 61.99 241 ALA A O 1
ATOM 1774 N N . LYS A 1 243 ? -6.133 80.376 28.142 1.00 63.81 242 LYS A N 1
ATOM 1775 C CA . LYS A 1 243 ? -5.175 80.664 27.089 1.00 64.48 242 LYS A CA 1
ATOM 1776 C C . LYS A 1 243 ? -6.012 80.945 25.850 1.00 66.53 242 LYS A C 1
ATOM 1777 O O . LYS A 1 243 ? -5.899 82.014 25.240 1.00 67.39 242 LYS A O 1
ATOM 1783 N N . ALA A 1 244 ? -6.882 79.993 25.501 1.00 66.23 243 ALA A N 1
ATOM 1784 C CA . ALA A 1 244 ? -7.745 80.144 24.337 1.00 65.75 243 ALA A CA 1
ATOM 1785 C C . ALA A 1 244 ? -8.467 81.491 24.356 1.00 66.34 243 ALA A C 1
ATOM 1786 O O . ALA A 1 244 ? -8.264 82.335 23.482 1.00 66.24 243 ALA A O 1
ATOM 1788 N N . ASN A 1 245 ? -9.303 81.691 25.369 1.00 66.84 244 ASN A N 1
ATOM 1789 C CA . ASN A 1 245 ? -10.067 82.919 25.496 1.00 66.00 244 ASN A CA 1
ATOM 1790 C C . ASN A 1 245 ? -9.242 84.194 25.351 1.00 66.06 244 ASN A C 1
ATOM 1791 O O . ASN A 1 245 ? -9.724 85.179 24.803 1.00 65.98 244 ASN A O 1
ATOM 1796 N N . SER A 1 246 ? -7.995 84.172 25.808 1.00 66.24 245 SER A N 1
ATOM 1797 C CA . SER A 1 246 ? -7.135 85.360 25.737 1.00 66.38 245 SER A CA 1
ATOM 1798 C C . SER A 1 246 ? -6.737 85.767 24.329 1.00 66.29 245 SER A C 1
ATOM 1799 O O . SER A 1 246 ? -6.350 86.917 24.104 1.00 66.19 245 SER A O 1
ATOM 1802 N N . ARG A 1 247 ? -6.811 84.810 23.399 1.00 65.82 246 ARG A N 1
ATOM 1803 C CA . ARG A 1 247 ? -6.429 85.026 22.006 1.00 63.74 246 ARG A CA 1
ATOM 1804 C C . ARG A 1 247 ? -7.631 85.050 21.081 1.00 62.79 246 ARG A C 1
ATOM 1805 O O . ARG A 1 247 ? -7.472 84.974 19.879 1.00 63.56 246 ARG A O 1
ATOM 1813 N N . GLY A 1 248 ? -8.832 85.141 21.627 1.00 62.77 247 GLY A N 1
ATOM 1814 C CA . GLY A 1 248 ? -10.007 85.159 20.781 1.00 63.98 247 GLY A CA 1
ATOM 1815 C C . GLY A 1 248 ? -10.419 83.771 20.310 1.00 65.72 247 GLY A C 1
ATOM 1816 O O . GLY A 1 248 ? -10.926 83.617 19.198 1.00 65.61 247 GLY A O 1
ATOM 1817 N N . HIS A 1 249 ? -10.199 82.760 21.151 1.00 65.52 248 HIS A N 1
ATOM 1818 C CA . HIS A 1 249 ? -10.569 81.390 20.818 1.00 66.18 248 HIS A CA 1
ATOM 1819 C C . HIS A 1 249 ? -11.465 80.772 21.870 1.00 67.13 248 HIS A C 1
ATOM 1820 O O . HIS A 1 249 ? -11.639 81.337 22.948 1.00 68.51 248 HIS A O 1
ATOM 1827 N N . SER A 1 250 ? -12.023 79.606 21.560 1.00 66.20 249 SER A N 1
ATOM 1828 C CA . SER A 1 250 ? -12.916 78.936 22.482 1.00 65.85 249 SER A CA 1
ATOM 1829 C C . SER A 1 250 ? -12.405 77.570 22.853 1.00 66.01 249 SER A C 1
ATOM 1830 O O . SER A 1 250 ? -11.669 76.949 22.092 1.00 66.95 249 SER A O 1
ATOM 1833 N N . SER A 1 251 ? -12.802 77.107 24.034 1.00 66.35 250 SER A N 1
ATOM 1834 C CA . SER A 1 251 ? -12.400 75.791 24.509 1.00 66.78 250 SER A CA 1
ATOM 1835 C C . SER A 1 251 ? -13.445 74.785 24.062 1.00 66.71 250 SER A C 1
ATOM 1836 O O . SER A 1 251 ? -14.522 75.160 23.591 1.00 66.79 250 SER A O 1
ATOM 1839 N N . THR A 1 252 ? -13.119 73.510 24.201 1.00 65.61 251 THR A N 1
ATOM 1840 C CA . THR A 1 252 ? -14.045 72.463 23.827 1.00 66.46 251 THR A CA 1
ATOM 1841 C C . THR A 1 252 ? -15.423 72.692 24.467 1.00 68.28 251 THR A C 1
ATOM 1842 O O . THR A 1 252 ? -16.446 72.775 23.767 1.00 68.32 251 THR A O 1
ATOM 1846 N N . ARG A 1 253 ? -15.455 72.803 25.796 1.00 68.41 252 ARG A N 1
ATOM 1847 C CA . ARG A 1 253 ? -16.728 72.977 26.468 1.00 68.96 252 ARG A CA 1
ATOM 1848 C C . ARG A 1 253 ? -17.454 74.214 26.004 1.00 68.12 252 ARG A C 1
ATOM 1849 O O . ARG A 1 253 ? -18.635 74.157 25.681 1.00 69.05 252 ARG A O 1
ATOM 1857 N N . GLN A 1 254 ? -16.757 75.333 25.939 1.00 67.58 253 GLN A N 1
ATOM 1858 C CA . GLN A 1 254 ? -17.408 76.558 25.499 1.00 67.91 253 GLN A CA 1
ATOM 1859 C C . GLN A 1 254 ? -18.202 76.385 24.194 1.00 67.75 253 GLN A C 1
ATOM 1860 O O . GLN A 1 254 ? -19.304 76.907 24.068 1.00 67.43 253 GLN A O 1
ATOM 1866 N N . ALA A 1 255 ? -17.646 75.644 23.236 1.00 68.12 254 ALA A N 1
ATOM 1867 C CA . ALA A 1 255 ? -18.300 75.421 21.949 1.00 68.03 254 ALA A CA 1
ATOM 1868 C C . ALA A 1 255 ? -19.530 74.538 22.100 1.00 68.83 254 ALA A C 1
ATOM 1869 O O . ALA A 1 255 ? -20.602 74.870 21.596 1.00 67.49 254 ALA A O 1
ATOM 1871 N N . ALA A 1 256 ? -19.367 73.412 22.790 1.00 70.30 255 ALA A N 1
ATOM 1872 C CA . ALA A 1 256 ? -20.471 72.474 23.016 1.00 71.78 255 ALA A CA 1
ATOM 1873 C C . ALA A 1 256 ? -21.626 73.161 23.753 1.00 71.88 255 ALA A C 1
ATOM 1874 O O . ALA A 1 256 ? -22.775 73.067 23.331 1.00 72.80 255 ALA A O 1
ATOM 1876 N N . THR A 1 257 ? -21.307 73.843 24.849 1.00 70.90 256 THR A N 1
ATOM 1877 C CA . THR A 1 257 ? -22.291 74.568 25.639 1.00 71.07 256 THR A CA 1
ATOM 1878 C C . THR A 1 257 ? -23.050 75.616 24.815 1.00 72.45 256 THR A C 1
ATOM 1879 O O . THR A 1 257 ? -24.244 75.845 25.037 1.00 73.29 256 THR A O 1
ATOM 1883 N N . LEU A 1 258 ? -22.366 76.261 23.875 1.00 72.45 257 LEU A N 1
ATOM 1884 C CA . LEU A 1 258 ? -23.022 77.255 23.035 1.00 73.16 257 LEU A CA 1
ATOM 1885 C C . LEU A 1 258 ? -23.939 76.475 22.103 1.00 74.96 257 LEU A C 1
ATOM 1886 O O . LEU A 1 258 ? -25.046 76.904 21.804 1.00 75.45 257 LEU A O 1
ATOM 1891 N N . ALA A 1 259 ? -23.468 75.324 21.637 1.00 76.73 258 ALA A N 1
ATOM 1892 C CA . ALA A 1 259 ? -24.276 74.493 20.762 1.00 78.96 258 ALA A CA 1
ATOM 1893 C C . ALA A 1 259 ? -25.582 74.245 21.498 1.00 80.50 258 ALA A C 1
ATOM 1894 O O . ALA A 1 259 ? -26.663 74.574 20.994 1.00 81.44 258 ALA A O 1
ATOM 1896 N N . ARG A 1 260 ? -25.468 73.675 22.697 1.00 80.27 259 ARG A N 1
ATOM 1897 C CA . ARG A 1 260 ? -26.628 73.382 23.527 1.00 81.09 259 ARG A CA 1
ATOM 1898 C C . ARG A 1 260 ? -27.463 74.642 23.737 1.00 81.50 259 ARG A C 1
ATOM 1899 O O . ARG A 1 260 ? -28.634 74.708 23.367 1.00 80.41 259 ARG A O 1
ATOM 1907 N N . GLU A 1 261 ? -26.853 75.657 24.320 1.00 82.31 260 GLU A N 1
ATOM 1908 C CA . GLU A 1 261 ? -27.574 76.889 24.562 1.00 83.01 260 GLU A CA 1
ATOM 1909 C C . GLU A 1 261 ? -28.392 77.329 23.357 1.00 81.48 260 GLU A C 1
ATOM 1910 O O . GLU A 1 261 ? -29.514 77.786 23.508 1.00 82.03 260 GLU A O 1
ATOM 1916 N N . ALA A 1 262 ? -27.854 77.169 22.155 1.00 79.44 261 ALA A N 1
ATOM 1917 C CA . ALA A 1 262 ? -28.564 77.644 20.975 1.00 77.53 261 ALA A CA 1
ATOM 1918 C C . ALA A 1 262 ? -29.496 76.657 20.292 1.00 76.21 261 ALA A C 1
ATOM 1919 O O . ALA A 1 262 ? -30.132 76.997 19.292 1.00 73.85 261 ALA A O 1
ATOM 1921 N N . GLY A 1 263 ? -29.582 75.447 20.836 1.00 75.81 262 GLY A N 1
ATOM 1922 C CA . GLY A 1 263 ? -30.428 74.435 20.240 1.00 75.79 262 GLY A CA 1
ATOM 1923 C C . GLY A 1 263 ? -30.168 74.359 18.748 1.00 77.31 262 GLY A C 1
ATOM 1924 O O . GLY A 1 263 ? -30.919 74.916 17.945 1.00 77.46 262 GLY A O 1
ATOM 1925 N N . VAL A 1 264 ? -29.079 73.688 18.382 1.00 78.26 263 VAL A N 1
ATOM 1926 C CA . VAL A 1 264 ? -28.678 73.517 16.986 1.00 77.44 263 VAL A CA 1
ATOM 1927 C C . VAL A 1 264 ? -28.728 72.023 16.747 1.00 77.04 263 VAL A C 1
ATOM 1928 O O . VAL A 1 264 ? -28.592 71.250 17.693 1.00 77.71 263 VAL A O 1
ATOM 1932 N N . GLY A 1 265 ? -28.920 71.608 15.499 1.00 76.35 264 GLY A N 1
ATOM 1933 C CA . GLY A 1 265 ? -28.989 70.183 15.219 1.00 75.83 264 GLY A CA 1
ATOM 1934 C C . GLY A 1 265 ? -27.676 69.460 15.432 1.00 77.00 264 GLY A C 1
ATOM 1935 O O . GLY A 1 265 ? -27.566 68.523 16.223 1.00 76.63 264 GLY A O 1
ATOM 1936 N N . LYS A 1 266 ? -26.656 69.926 14.730 1.00 77.93 265 LYS A N 1
ATOM 1937 C CA . LYS A 1 266 ? -25.343 69.317 14.811 1.00 76.83 265 LYS A CA 1
ATOM 1938 C C . LYS A 1 266 ? -24.261 70.359 15.066 1.00 75.33 265 LYS A C 1
ATOM 1939 O O . LYS A 1 266 ? -24.394 71.533 14.692 1.00 75.74 265 LYS A O 1
ATOM 1945 N N . LEU A 1 267 ? -23.189 69.916 15.705 1.00 72.33 266 LEU A N 1
ATOM 1946 C CA . LEU A 1 267 ? -22.048 70.775 15.979 1.00 68.99 266 LEU A CA 1
ATOM 1947 C C . LEU A 1 267 ? -20.819 70.148 15.340 1.00 67.69 266 LEU A C 1
ATOM 1948 O O . LEU A 1 267 ? -20.500 68.981 15.597 1.00 66.74 266 LEU A O 1
ATOM 1953 N N . ILE A 1 268 ? -20.145 70.918 14.494 1.00 65.96 267 ILE A N 1
ATOM 1954 C CA . ILE A 1 268 ? -18.912 70.460 13.862 1.00 63.78 267 ILE A CA 1
ATOM 1955 C C . ILE A 1 268 ? -17.783 71.387 14.370 1.00 62.75 267 ILE A C 1
ATOM 1956 O O . ILE A 1 268 ? -17.792 72.599 14.121 1.00 62.00 267 ILE A O 1
ATOM 1961 N N . ILE A 1 269 ? -16.829 70.828 15.108 1.00 61.09 268 ILE A N 1
ATOM 1962 C CA . ILE A 1 269 ? -15.705 71.627 15.607 1.00 60.25 268 ILE A CA 1
ATOM 1963 C C . ILE A 1 269 ? -14.490 71.562 14.652 1.00 59.83 268 ILE A C 1
ATOM 1964 O O . ILE A 1 269 ? -14.281 70.562 13.972 1.00 60.33 268 ILE A O 1
ATOM 1969 N N . THR A 1 270 ? -13.707 72.635 14.589 1.00 58.65 269 THR A N 1
ATOM 1970 C CA . THR A 1 270 ? -12.503 72.676 13.751 1.00 58.16 269 THR A CA 1
ATOM 1971 C C . THR A 1 270 ? -11.513 73.643 14.348 1.00 58.92 269 THR A C 1
ATOM 1972 O O . THR A 1 270 ? -11.661 74.091 15.499 1.00 60.17 269 THR A O 1
ATOM 1976 N N . HIS A 1 271 ? -10.537 74.001 13.514 1.00 55.99 270 HIS A N 1
ATOM 1977 C CA . HIS A 1 271 ? -9.533 74.955 13.893 1.00 55.59 270 HIS A CA 1
ATOM 1978 C C . HIS A 1 271 ? -8.910 74.426 15.162 1.00 54.17 270 HIS A C 1
ATOM 1979 O O . HIS A 1 271 ? -8.817 75.113 16.176 1.00 52.03 270 HIS A O 1
ATOM 1986 N N . VAL A 1 272 ? -8.499 73.173 15.098 1.00 54.59 271 VAL A N 1
ATOM 1987 C CA . VAL A 1 272 ? -7.885 72.568 16.257 1.00 57.23 271 VAL A CA 1
ATOM 1988 C C . VAL A 1 272 ? -6.396 72.881 16.292 1.00 58.14 271 VAL A C 1
ATOM 1989 O O . VAL A 1 272 ? -5.738 72.975 15.253 1.00 59.22 271 VAL A O 1
ATOM 1993 N N . SER A 1 273 ? -5.879 73.055 17.499 1.00 59.10 272 SER A N 1
ATOM 1994 C CA . SER A 1 273 ? -4.477 73.366 17.699 1.00 60.78 272 SER A CA 1
ATOM 1995 C C . SER A 1 273 ? -3.528 72.294 17.218 1.00 61.89 272 SER A C 1
ATOM 1996 O O . SER A 1 273 ? -3.742 71.109 17.439 1.00 62.04 272 SER A O 1
ATOM 1999 N N . SER A 1 274 ? -2.460 72.718 16.563 1.00 63.53 273 SER A N 1
ATOM 2000 C CA . SER A 1 274 ? -1.482 71.766 16.061 1.00 65.61 273 SER A CA 1
ATOM 2001 C C . SER A 1 274 ? -0.860 70.994 17.240 1.00 66.09 273 SER A C 1
ATOM 2002 O O . SER A 1 274 ? -0.166 69.987 17.061 1.00 66.29 273 SER A O 1
ATOM 2005 N N . ARG A 1 275 ? -1.135 71.460 18.449 1.00 65.63 274 ARG A N 1
ATOM 2006 C CA . ARG A 1 275 ? -0.566 70.837 19.620 1.00 65.86 274 ARG A CA 1
ATOM 2007 C C . ARG A 1 275 ? -1.129 69.446 19.835 1.00 67.07 274 ARG A C 1
ATOM 2008 O O . ARG A 1 275 ? -0.434 68.551 20.300 1.00 67.81 274 ARG A O 1
ATOM 2016 N N . TYR A 1 276 ? -2.383 69.245 19.470 1.00 68.71 275 TYR A N 1
ATOM 2017 C CA . TYR A 1 276 ? -3.000 67.941 19.663 1.00 70.58 275 TYR A CA 1
ATOM 2018 C C . TYR A 1 276 ? -2.783 67.006 18.485 1.00 73.13 275 TYR A C 1
ATOM 2019 O O . TYR A 1 276 ? -2.854 67.425 17.326 1.00 73.47 275 TYR A O 1
ATOM 2028 N N . ASP A 1 277 ? -2.530 65.736 18.798 1.00 75.70 276 ASP A N 1
ATOM 2029 C CA . ASP A 1 277 ? -2.340 64.699 17.786 1.00 77.57 276 ASP A CA 1
ATOM 2030 C C . ASP A 1 277 ? -3.684 63.985 17.627 1.00 78.19 276 ASP A C 1
ATOM 2031 O O . ASP A 1 277 ? -4.635 64.321 18.310 1.00 77.20 276 ASP A O 1
ATOM 2036 N N . ASP A 1 278 ? -3.772 63.000 16.743 1.00 81.26 277 ASP A N 1
ATOM 2037 C CA . ASP A 1 278 ? -5.036 62.292 16.520 1.00 84.69 277 ASP A CA 1
ATOM 2038 C C . ASP A 1 278 ? -5.821 61.926 17.774 1.00 85.50 277 ASP A C 1
ATOM 2039 O O . ASP A 1 278 ? -7.024 62.178 17.859 1.00 85.47 277 ASP A O 1
ATOM 2044 N N . LYS A 1 279 ? -5.154 61.306 18.738 1.00 85.63 278 LYS A N 1
ATOM 2045 C CA . LYS A 1 279 ? -5.821 60.933 19.972 1.00 85.66 278 LYS A CA 1
ATOM 2046 C C . LYS A 1 279 ? -6.265 62.185 20.722 1.00 84.46 278 LYS A C 1
ATOM 2047 O O . LYS A 1 279 ? -7.387 62.250 21.220 1.00 84.10 278 LYS A O 1
ATOM 2053 N N . GLY A 1 280 ? -5.388 63.181 20.795 1.00 83.23 279 GLY A N 1
ATOM 2054 C CA . GLY A 1 280 ? -5.736 64.413 21.476 1.00 81.09 279 GLY A CA 1
ATOM 2055 C C . GLY A 1 280 ? -6.994 65.028 20.895 1.00 80.33 279 GLY A C 1
ATOM 2056 O O . GLY A 1 280 ? -7.748 65.682 21.599 1.00 80.10 279 GLY A O 1
ATOM 2057 N N . CYS A 1 281 ? -7.223 64.819 19.604 1.00 81.02 280 CYS A N 1
ATOM 2058 C CA . CYS A 1 281 ? -8.412 65.352 18.934 1.00 81.55 280 CYS A CA 1
ATOM 2059 C C . CYS A 1 281 ? -9.655 64.542 19.258 1.00 82.39 280 CYS A C 1
ATOM 2060 O O . CYS A 1 281 ? -10.772 65.032 19.127 1.00 81.64 280 CYS A O 1
ATOM 2063 N N . GLN A 1 282 ? -9.452 63.290 19.655 1.00 83.97 281 GLN A N 1
ATOM 2064 C CA . GLN A 1 282 ? -10.553 62.419 20.033 1.00 84.30 281 GLN A CA 1
ATOM 2065 C C . GLN A 1 282 ? -10.906 62.785 21.459 1.00 84.33 281 GLN A C 1
ATOM 2066 O O . GLN A 1 282 ? -12.046 62.643 21.881 1.00 84.89 281 GLN A O 1
ATOM 2072 N N . HIS A 1 283 ? -9.914 63.261 22.201 1.00 84.29 282 HIS A N 1
ATOM 2073 C CA . HIS A 1 283 ? -10.145 63.691 23.561 1.00 84.63 282 HIS A CA 1
ATOM 2074 C C . HIS A 1 283 ? -10.902 65.018 23.478 1.00 82.73 282 HIS A C 1
ATOM 2075 O O . HIS A 1 283 ? -11.737 65.327 24.325 1.00 82.97 282 HIS A O 1
ATOM 2082 N N . LEU A 1 284 ? -10.618 65.810 22.452 1.00 80.32 283 LEU A N 1
ATOM 2083 C CA . LEU A 1 284 ? -11.333 67.069 22.309 1.00 78.49 283 LEU A CA 1
ATOM 2084 C C . LEU A 1 284 ? -12.798 66.730 22.036 1.00 78.46 283 LEU A C 1
ATOM 2085 O O . LEU A 1 284 ? -13.700 67.282 22.666 1.00 79.24 283 LEU A O 1
ATOM 2090 N N . LEU A 1 285 ? -13.022 65.790 21.123 1.00 78.01 284 LEU A N 1
ATOM 2091 C CA . LEU A 1 285 ? -14.367 65.373 20.753 1.00 77.32 284 LEU A CA 1
ATOM 2092 C C . LEU A 1 285 ? -15.171 64.929 21.970 1.00 78.87 284 LEU A C 1
ATOM 2093 O O . LEU A 1 285 ? -16.316 65.349 22.146 1.00 78.45 284 LEU A O 1
ATOM 2098 N N . ARG A 1 286 ? -14.573 64.076 22.802 1.00 80.28 285 ARG A N 1
ATOM 2099 C CA . ARG A 1 286 ? -15.240 63.581 24.003 1.00 81.85 285 ARG A CA 1
ATOM 2100 C C . ARG A 1 286 ? -15.708 64.764 24.842 1.00 81.76 285 ARG A C 1
ATOM 2101 O O . ARG A 1 286 ? -16.851 64.788 25.311 1.00 83.17 285 ARG A O 1
ATOM 2109 N N . GLU A 1 287 ? -14.825 65.742 25.036 1.00 79.35 286 GLU A N 1
ATOM 2110 C CA . GLU A 1 287 ? -15.175 66.906 25.827 1.00 76.89 286 GLU A CA 1
ATOM 2111 C C . GLU A 1 287 ? -16.435 67.537 25.298 1.00 76.21 286 GLU A C 1
ATOM 2112 O O . GLU A 1 287 ? -17.362 67.793 26.055 1.00 75.56 286 GLU A O 1
ATOM 2118 N N . CYS A 1 288 ? -16.490 67.778 23.997 1.00 75.63 287 CYS A N 1
ATOM 2119 C CA . CYS A 1 288 ? -17.691 68.370 23.427 1.00 75.94 287 CYS A CA 1
ATOM 2120 C C . CYS A 1 288 ? -18.914 67.478 23.615 1.00 74.83 287 CYS A C 1
ATOM 2121 O O . CYS A 1 288 ? -19.959 67.924 24.080 1.00 73.10 287 CYS A O 1
ATOM 2124 N N . ARG A 1 289 ? -18.771 66.211 23.251 1.00 74.62 288 ARG A N 1
ATOM 2125 C CA . ARG A 1 289 ? -19.870 65.267 23.358 1.00 74.25 288 ARG A CA 1
ATOM 2126 C C . ARG A 1 289 ? -20.494 65.122 24.738 1.00 74.52 288 ARG A C 1
ATOM 2127 O O . ARG A 1 289 ? -21.709 64.956 24.849 1.00 75.68 288 ARG A O 1
ATOM 2135 N N . SER A 1 290 ? -19.691 65.204 25.789 1.00 73.84 289 SER A N 1
ATOM 2136 C CA . SER A 1 290 ? -20.239 65.083 27.131 1.00 73.93 289 SER A CA 1
ATOM 2137 C C . SER A 1 290 ? -20.996 66.338 27.578 1.00 73.85 289 SER A C 1
ATOM 2138 O O . SER A 1 290 ? -21.258 66.509 28.758 1.00 74.89 289 SER A O 1
ATOM 2141 N N . ILE A 1 291 ? -21.339 67.214 26.641 1.00 74.14 290 ILE A N 1
ATOM 2142 C CA . ILE A 1 291 ? -22.073 68.441 26.944 1.00 73.29 290 ILE A CA 1
ATOM 2143 C C . ILE A 1 291 ? -22.957 68.730 25.753 1.00 75.99 290 ILE A C 1
ATOM 2144 O O . ILE A 1 291 ? -23.581 69.783 25.674 1.00 78.09 290 ILE A O 1
ATOM 2149 N N . PHE A 1 292 ? -22.988 67.797 24.812 1.00 77.58 291 PHE A N 1
ATOM 2150 C CA . PHE A 1 292 ? -23.772 67.944 23.591 1.00 78.92 291 PHE A CA 1
ATOM 2151 C C . PHE A 1 292 ? -23.342 66.786 22.719 1.00 80.28 291 PHE A C 1
ATOM 2152 O O . PHE A 1 292 ? -22.427 66.904 21.911 1.00 81.58 291 PHE A O 1
ATOM 2160 N N . PRO A 1 293 ? -23.998 65.639 22.879 1.00 81.29 292 PRO A N 1
ATOM 2161 C CA . PRO A 1 293 ? -23.683 64.431 22.112 1.00 80.73 292 PRO A CA 1
ATOM 2162 C C . PRO A 1 293 ? -23.596 64.574 20.592 1.00 79.60 292 PRO A C 1
ATOM 2163 O O . PRO A 1 293 ? -22.865 63.831 19.950 1.00 79.04 292 PRO A O 1
ATOM 2167 N N . ALA A 1 294 ? -24.324 65.524 20.017 1.00 79.09 293 ALA A N 1
ATOM 2168 C CA . ALA A 1 294 ? -24.313 65.693 18.566 1.00 80.02 293 ALA A CA 1
ATOM 2169 C C . ALA A 1 294 ? -23.178 66.557 18.016 1.00 81.14 293 ALA A C 1
ATOM 2170 O O . ALA A 1 294 ? -23.413 67.487 17.227 1.00 81.96 293 ALA A O 1
ATOM 2172 N N . THR A 1 295 ? -21.950 66.242 18.423 1.00 81.00 294 THR A N 1
ATOM 2173 C CA . THR A 1 295 ? -20.783 66.979 17.955 1.00 79.32 294 THR A CA 1
ATOM 2174 C C . THR A 1 295 ? -19.886 66.061 17.137 1.00 77.92 294 THR A C 1
ATOM 2175 O O . THR A 1 295 ? -19.753 64.865 17.418 1.00 76.24 294 THR A O 1
ATOM 2179 N N . GLU A 1 296 ? -19.272 66.638 16.112 1.00 77.33 295 GLU A N 1
ATOM 2180 C CA . GLU A 1 296 ? -18.375 65.901 15.234 1.00 75.20 295 GLU A CA 1
ATOM 2181 C C . GLU A 1 296 ? -17.110 66.707 14.939 1.00 72.18 295 GLU A C 1
ATOM 2182 O O . GLU A 1 296 ? -17.119 67.943 14.963 1.00 71.64 295 GLU A O 1
ATOM 2188 N N . LEU A 1 297 ? -16.023 65.988 14.683 1.00 69.38 296 LEU A N 1
ATOM 2189 C CA . LEU A 1 297 ? -14.735 66.595 14.373 1.00 65.53 296 LEU A CA 1
ATOM 2190 C C . LEU A 1 297 ? -14.533 66.679 12.869 1.00 64.15 296 LEU A C 1
ATOM 2191 O O . LEU A 1 297 ? -14.601 65.669 12.170 1.00 63.59 296 LEU A O 1
ATOM 2196 N N . ALA A 1 298 ? -14.303 67.884 12.360 1.00 63.29 297 ALA A N 1
ATOM 2197 C CA . ALA A 1 298 ? -14.061 68.041 10.932 1.00 62.52 297 ALA A CA 1
ATOM 2198 C C . ALA A 1 298 ? -12.638 67.559 10.627 1.00 62.27 297 ALA A C 1
ATOM 2199 O O . ALA A 1 298 ? -11.752 67.547 11.497 1.00 60.59 297 ALA A O 1
ATOM 2201 N N . ASN A 1 299 ? -12.445 67.118 9.392 1.00 62.23 298 ASN A N 1
ATOM 2202 C CA . ASN A 1 299 ? -11.152 66.661 8.935 1.00 62.16 298 ASN A CA 1
ATOM 2203 C C . ASN A 1 299 ? -10.978 67.109 7.523 1.00 62.79 298 ASN A C 1
ATOM 2204 O O . ASN A 1 299 ? -11.958 67.380 6.827 1.00 63.10 298 ASN A O 1
ATOM 2209 N N . ASP A 1 300 ? -9.730 67.221 7.098 1.00 63.50 299 ASP A N 1
ATOM 2210 C CA . ASP A 1 300 ? -9.490 67.672 5.753 1.00 62.92 299 ASP A CA 1
ATOM 2211 C C . ASP A 1 300 ? -10.173 66.697 4.823 1.00 62.13 299 ASP A C 1
ATOM 2212 O O . ASP A 1 300 ? -9.969 65.488 4.900 1.00 61.39 299 ASP A O 1
ATOM 2217 N N . PHE A 1 301 ? -11.024 67.257 3.978 1.00 61.36 300 PHE A N 1
ATOM 2218 C CA . PHE A 1 301 ? -11.790 66.526 2.999 1.00 60.87 300 PHE A CA 1
ATOM 2219 C C . PHE A 1 301 ? -13.013 65.796 3.522 1.00 62.66 300 PHE A C 1
ATOM 2220 O O . PHE A 1 301 ? -13.671 65.089 2.764 1.00 66.58 300 PHE A O 1
ATOM 2228 N N . THR A 1 302 ? -13.331 65.963 4.803 1.00 63.11 301 THR A N 1
ATOM 2229 C CA . THR A 1 302 ? -14.523 65.345 5.378 1.00 62.24 301 THR A CA 1
ATOM 2230 C C . THR A 1 302 ? -15.759 66.087 4.862 1.00 64.03 301 THR A C 1
ATOM 2231 O O . THR A 1 302 ? -15.727 67.307 4.646 1.00 64.55 301 THR A O 1
ATOM 2235 N N . VAL A 1 303 ? -16.851 65.355 4.654 1.00 65.60 302 VAL A N 1
ATOM 2236 C CA . VAL A 1 303 ? -18.073 65.979 4.150 1.00 66.50 302 VAL A CA 1
ATOM 2237 C C . VAL A 1 303 ? -19.242 65.957 5.127 1.00 66.63 302 VAL A C 1
ATOM 2238 O O . VAL A 1 303 ? -19.355 65.076 5.983 1.00 66.32 302 VAL A O 1
ATOM 2242 N N . PHE A 1 304 ? -20.106 66.953 5.001 1.00 67.30 303 PHE A N 1
ATOM 2243 C CA . PHE A 1 304 ? -21.252 67.063 5.877 1.00 68.66 303 PHE A CA 1
ATOM 2244 C C . PHE A 1 304 ? -22.526 67.569 5.197 1.00 71.35 303 PHE A C 1
ATOM 2245 O O . PHE A 1 304 ? -22.505 68.486 4.353 1.00 70.97 303 PHE A O 1
ATOM 2253 N N . ASN A 1 305 ? -23.639 66.950 5.590 1.00 74.43 304 ASN A N 1
ATOM 2254 C CA . ASN A 1 305 ? -24.959 67.297 5.083 1.00 76.19 304 ASN A CA 1
ATOM 2255 C C . ASN A 1 305 ? -25.598 68.288 6.017 1.00 76.29 304 ASN A C 1
ATOM 2256 O O . ASN A 1 305 ? -25.696 68.031 7.219 1.00 74.63 304 ASN A O 1
ATOM 2261 N N . VAL A 1 306 ? -26.036 69.416 5.470 1.00 77.49 305 VAL A N 1
ATOM 2262 C CA . VAL A 1 306 ? -26.666 70.434 6.296 1.00 79.71 305 VAL A CA 1
ATOM 2263 C C . VAL A 1 306 ? -28.105 70.057 6.590 1.00 79.79 305 VAL A C 1
ATOM 2264 O O . VAL A 1 306 ? -28.879 69.849 5.658 1.00 81.75 305 VAL A O 1
#

GO terms:
  GO:0016891 RNA endonuclease activity producing 5'-phosphomonoesters, hydrolytic mechanism (F, IDA)
  GO:0016896 RNA exonuclease activity, producing 5'-phosphomonoesters (F, IDA)
  GO:0042781 3'-tRNA processing endoribonuclease activity (F, IDA)
  GO:0046872 metal ion binding (F, IDA)
  GO:0042803 protein homodimerization activity (F, IPI)
  GO:0004518 nuclease activity (F, IDA)
  GO:0004532 RNA exonuclease activity (F, IDA)
  GO:0008033 tRNA processing (P, IDA)

Nearest PDB structures (foldseek):
  2cbn-assembly1_A-2  TM=1.003E+00  e=4.051E-70  Escherichia coli
  4gcw-assembly1_A  TM=9.042E-01  e=1.869E-42  Bacillus subtilis subsp. subtilis str. 168
  2fk6-assembly1_A-2  TM=9.014E-01  e=1.091E-40  Bacillus subtilis
  1y44-assembly1_A  TM=9.628E-01  e=3.402E-36  Bacillus subtilis
  1y44-assembly1_B  TM=8.552E-01  e=6.372E-39  Bacillus subtilis

B-factor: mean 75.96, std 20.63, range [44.36, 139.96]

Secondary structure (DSSP, 8-state):
--EEEEEE-BSSS--SS-PBPEEEEE---SS---EEEE---TTHHHHHHTS---TTTEEEEE-S---HHHHTTHHHHHHHHHHTT--S-EEEEESTTHHHHHHHHHHHTT---SS-EEEEE--SEEEEE-SSEEEEEEE-BSSS--EEEEEEEPPPPPPB-HHHHHHTTPPSSHHHHHHHHT---EETTTEE--GGGTB---PPPPEEEE--S-BS-STHHHHHTT-SEEEEE--B-GGGHHHHHHTT--BHHHHHHHHHHHT-SEEEEE-B-TT--HHHHHHHHHHHHTT-S-EEE--TT-EEE-

Solvent-accessible surface area: 13807 Å² total; per-residue (Å²): 78,0,18,0,4,0,0,1,0,1,12,48,80,75,49,249,102,30,19,3,11,0,11,1,0,28,4,92,23,115,118,74,59,18,5,7,2,5,9,0,0,118,16,0,51,102,29,17,137,148,31,111,68,83,60,19,108,3,47,39,0,1,0,4,0,36,54,21,16,3,4,105,12,0,29,28,7,0,23,43,9,9,150,56,66,23,118,39,84,2,17,0,16,0,2,135,25,0,96,125,59,1,102,43,28,20,169,131,76,63,31,162,35,84,8,85,49,104,18,40,58,18,32,68,31,100,32,26,78,36,54,68,6,73,0,25,4,39,66,19,101,20,84,66,82,2,14,0,3,27,0,55,36,72,92,46,118,21,81,44,62,42,129,35,1,119,93,25,51,6,73,81,42,101,42,54,68,91,1,67,95,35,42,73,16,80,22,120,79,63,110,68,12,51,2,73,115,43,46,54,85,88,91,104,24,76,9,0,0,6,16,4,5,1,4,80,31,146,20,9,79,87,0,0,46,54,0,43,4,0,4,8,7,0,10,12,16,56,122,47,30,83,86,0,50,79,134,8,26,3,0,0,98,35,0,0,47,22,0,123,104,9,49,11,53,55,0,0,0,8,10,2,16,60,129,37,92,107,165,17,4,88,82,0,14,141,18,0,98,94,49,21,113,42,0,63,18,0,63,27,82,38,81,19,104,18